Protein 2XF7 (pdb70)

Organism: Bacillus phage SPP1 (NCBI:txid10724)

Foldseek 3Di:
DAPCLVVQLVCQQQQNDDLVNLVVCCVVVRAPPVSSVVSVVDHGRVHD/DAQPCLVVVLVCQLQQNDDVVVVVVCCVVVSHPPVSSVVSVVDHGNNPD/DQPCLVVVLVCQLQQNDDLVNVVVCCVVVSAPPVSSVVSVVDDGNNVD/DAPCLVVVLVCQLQQNDDLVNVVVCCVVVRAPVVSSVVSVVDHGNNVD/DQPCLVVVLVCQLQQNDDLVNLVVCCVVVSDPPVSSVVSVVDDGNNVD/DFQPCLVVVLVCQQQQNDDLVNLVVCCVVVRHPPVSSVVSVVDDGNND

InterPro domains:
  IPR049471 SPP1 phage GP23.1-like [PF20787] (4-50)

Sequence (289 aa):
ESLLYGYFLDSSSWLDDGTASEELLRRVAVNAGDLTQEEADKIMSYPWGAWNSESLLYGYFLDSSSWLDGTASEELLLRVAVNAGDLTQEEADKIMSYPWGAWNESLLYGYFLDSSWLDGTASEELLLRVAVNAGDLTQEEADKIMSYPWGAWNESLLYGYFLDSWLDGTASEELLRRVAVNAGDLTQEEADKKIMSSYPWGAWNESLLYGYFLDSWLDGTASEELLRVAVNAGDLTQEEADKIMSYPWGAWNSESLLYGYFLDSWLDGTASEELLRVAVNAGDLTQEEADKIMSSYPWGAW

Secondary structure (DSSP, 8-state):
--TTHHHHHHHHHHT---HHHHHHHHHHTSS-HHHHHHHHTSPTT---/---TTHHHHHHHHHTTS--HHHHHHHHHHTSS-HHHHHHHHTSPTTTT-/--TTHHHHHHHHHTT---HHHHHHHHHHTSS-HHHHHHHHTSPTTTT-/--TTHHHHHHHHHTT---HHHHHHHHHHTSS-HHHHHHHTTSPTTTT-/--TTHHHHHHHHHTT---HHHHHHHHHHTSS-HHHHHHHHTSPTTTT-/---TTHHHHHHHHHTT---HHHHHHHHHHTSS-HHHHHHHTTSPTT--

CATH classification: 1.10.10.1530

Structure (mmCIF, N/CA/C/O backbone):
data_2XF7
#
_entry.id   2XF7
#
_cell.length_a   52.427
_cell.length_b   66.902
_cell.length_c   82.433
_cell.angle_alpha   90.00
_cell.angle_beta   90.00
_cell.angle_gamma   90.00
#
_symmetry.space_group_name_H-M   'P 21 21 21'
#
loop_
_entity.id
_entity.type
_entity.pdbx_description
1 polymer GP23.1
2 water water
#
loop_
_atom_site.group_PDB
_atom_site.id
_atom_site.type_symbol
_atom_site.label_atom_id
_atom_site.label_alt_id
_atom_site.label_comp_id
_atom_site.label_asym_id
_atom_site.label_entity_id
_atom_site.label_seq_id
_atom_site.pdbx_PDB_ins_code
_atom_site.Cartn_x
_atom_site.Cartn_y
_atom_site.Cartn_z
_atom_site.occupancy
_atom_site.B_iso_or_equiv
_atom_site.auth_seq_id
_atom_site.auth_comp_id
_atom_site.auth_asym_id
_atom_site.auth_atom_id
_atom_site.pdbx_PDB_model_num
ATOM 1 N N . GLU A 1 3 ? -17.842 23.862 -23.296 1.00 38.09 3 GLU A N 1
ATOM 2 C CA . GLU A 1 3 ? -17.795 22.418 -23.494 1.00 35.37 3 GLU A CA 1
ATOM 3 C C . GLU A 1 3 ? -18.011 21.646 -22.190 1.00 32.77 3 GLU A C 1
ATOM 4 O O . GLU A 1 3 ? -17.387 21.952 -21.153 1.00 32.31 3 GLU A O 1
ATOM 10 N N . SER A 1 4 ? -18.911 20.659 -22.232 1.00 25.32 4 SER A N 1
ATOM 11 C CA . SER A 1 4 ? -19.197 19.864 -21.028 1.00 21.86 4 SER A CA 1
ATOM 12 C C . SER A 1 4 ? -17.994 19.012 -20.646 1.00 20.48 4 SER A C 1
ATOM 13 O O . SER A 1 4 ? -17.331 18.436 -21.540 1.00 17.96 4 SER A O 1
ATOM 16 N N . LEU A 1 5 ? -17.716 18.909 -19.330 1.00 20.01 5 LEU A N 1
ATOM 17 C CA . LEU A 1 5 ? -16.563 18.074 -18.927 1.00 19.08 5 LEU A CA 1
ATOM 18 C C . LEU A 1 5 ? -16.580 16.641 -19.458 1.00 18.52 5 LEU A C 1
ATOM 19 O O . LEU A 1 5 ? -15.520 16.081 -19.754 1.00 18.42 5 LEU A O 1
ATOM 24 N N . LEU A 1 6 ? -17.776 16.020 -19.547 1.00 15.70 6 LEU A N 1
ATOM 25 C CA . LEU A 1 6 ? -17.904 14.634 -19.996 1.00 12.93 6 LEU A CA 1
ATOM 26 C C . LEU A 1 6 ? -18.093 14.504 -21.496 1.00 13.78 6 LEU A C 1
ATOM 27 O O . LEU A 1 6 ? -18.431 13.424 -21.986 1.00 13.60 6 LEU A O 1
ATOM 32 N N . TYR A 1 7 ? -17.931 15.589 -22.259 1.00 14.50 7 TYR A N 1
ATOM 33 C CA . TYR A 1 7 ? -18.107 15.455 -23.708 1.00 12.25 7 TYR A CA 1
ATOM 34 C C . TYR A 1 7 ? -17.225 14.297 -24.267 1.00 13.93 7 TYR A C 1
ATOM 35 O O . TYR A 1 7 ? -17.720 13.407 -24.987 1.00 13.09 7 TYR A O 1
ATOM 44 N N . GLY A 1 8 ? -15.913 14.321 -23.956 1.00 13.08 8 GLY A N 1
ATOM 45 C CA . GLY A 1 8 ? -15.036 13.298 -24.533 1.00 13.83 8 GLY A CA 1
ATOM 46 C C . GLY A 1 8 ? -15.400 11.908 -24.046 1.00 13.54 8 GLY A C 1
ATOM 47 O O . GLY A 1 8 ? -15.315 10.954 -24.806 1.00 11.74 8 GLY A O 1
ATOM 48 N N . TYR A 1 9 ? -15.759 11.793 -22.764 1.00 12.03 9 TYR A N 1
ATOM 49 C CA . TYR A 1 9 ? -16.183 10.514 -22.210 1.00 10.26 9 TYR A CA 1
ATOM 50 C C . TYR A 1 9 ? -17.365 9.958 -23.030 1.00 11.63 9 TYR A C 1
ATOM 51 O O . TYR A 1 9 ? -17.356 8.794 -23.394 1.00 13.08 9 TYR A O 1
ATOM 60 N N . PHE A 1 10 ? -18.393 10.768 -23.283 1.00 10.91 10 PHE A N 1
ATOM 61 C CA . PHE A 1 10 ? -19.575 10.274 -24.024 1.00 10.29 10 PHE A CA 1
ATOM 62 C C . PHE A 1 10 ? -19.227 10.020 -25.506 1.00 12.50 10 PHE A C 1
ATOM 63 O O . PHE A 1 10 ? -19.704 9.013 -26.082 1.00 13.96 10 PHE A O 1
ATOM 71 N N . LEU A 1 11 ? -18.389 10.863 -26.099 1.00 10.94 11 LEU A N 1
ATOM 72 C CA . LEU A 1 11 ? -18.030 10.649 -27.523 1.00 10.54 11 LEU A CA 1
ATOM 73 C C . LEU A 1 11 ? -17.274 9.304 -27.629 1.00 13.07 11 LEU A C 1
ATOM 74 O O . LEU A 1 11 ? -17.557 8.478 -28.524 1.00 12.59 11 LEU A O 1
ATOM 79 N N . ASP A 1 12 ? -16.341 9.057 -26.689 1.00 11.17 12 ASP A N 1
ATOM 80 C CA . ASP A 1 12 ? -15.573 7.827 -26.721 1.00 10.84 12 ASP A CA 1
ATOM 81 C C . ASP A 1 12 ? -16.535 6.604 -26.559 1.00 9.93 12 ASP A C 1
ATOM 82 O O . ASP A 1 12 ? -16.375 5.576 -27.224 1.00 12.64 12 ASP A O 1
ATOM 87 N N A SER A 1 13 ? -17.519 6.725 -25.655 0.37 6.88 13 SER A N 1
ATOM 88 N N B SER A 1 13 ? -17.553 6.727 -25.724 0.27 7.18 13 SER A N 1
ATOM 89 C CA A SER A 1 13 ? -18.445 5.640 -25.433 0.37 7.44 13 SER A CA 1
ATOM 90 C CA B SER A 1 13 ? -18.397 5.582 -25.515 0.27 7.80 13 SER A CA 1
ATOM 91 C CA C SER A 1 13 ? -18.678 4.946 -25.209 0.36 20.46 13 SER A CA 1
ATOM 92 C C A SER A 1 13 ? -19.286 5.380 -26.684 0.37 8.60 13 SER A C 1
ATOM 93 C C B SER A 1 13 ? -19.321 5.362 -26.717 0.27 9.67 13 SER A C 1
ATOM 94 O O A SER A 1 13 ? -19.540 4.238 -27.014 0.37 8.94 13 SER A O 1
ATOM 95 O O B SER A 1 13 ? -19.682 4.282 -26.955 0.27 10.56 13 SER A O 1
ATOM 102 N N . TRP A 1 14 ? -19.625 6.431 -27.416 1.00 10.12 14 TRP A N 1
ATOM 103 C CA . TRP A 1 14 ? -20.407 6.312 -28.681 1.00 10.86 14 TRP A CA 1
ATOM 104 C C . TRP A 1 14 ? -19.495 5.594 -29.724 1.00 15.32 14 TRP A C 1
ATOM 105 O O . TRP A 1 14 ? -19.920 4.623 -30.346 1.00 16.95 14 TRP A O 1
ATOM 116 N N . LEU A 1 15 ? -18.241 6.057 -29.888 1.00 11.26 15 LEU A N 1
ATOM 117 C CA . LEU A 1 15 ? -17.307 5.470 -30.850 1.00 13.26 15 LEU A CA 1
ATOM 118 C C . LEU A 1 15 ? -17.020 4.009 -30.507 1.00 15.78 15 LEU A C 1
ATOM 119 O O . LEU A 1 15 ? -16.822 3.223 -31.436 1.00 15.45 15 LEU A O 1
ATOM 124 N N A ASP A 1 16 ? -17.072 3.652 -29.209 0.54 12.80 16 ASP A N 1
ATOM 125 N N B ASP A 1 16 ? -16.988 3.632 -29.223 0.46 14.18 16 ASP A N 1
ATOM 126 C CA A ASP A 1 16 ? -16.825 2.297 -28.737 0.54 14.43 16 ASP A CA 1
ATOM 127 C CA B ASP A 1 16 ? -16.721 2.228 -28.945 0.46 16.25 16 ASP A CA 1
ATOM 128 C C A ASP A 1 16 ? -18.003 1.369 -29.021 0.54 19.67 16 ASP A C 1
ATOM 129 C C B ASP A 1 16 ? -17.989 1.327 -29.073 0.46 18.97 16 ASP A C 1
ATOM 130 O O A ASP A 1 16 ? -17.835 0.141 -29.066 0.54 20.76 16 ASP A O 1
ATOM 131 O O B ASP A 1 16 ? -17.868 0.099 -29.130 0.46 17.77 16 ASP A O 1
ATOM 140 N N . GLY A 1 17 ? -19.173 1.953 -29.103 1.00 15.99 17 GLY A N 1
ATOM 141 C CA . GLY A 1 17 ? -20.446 1.256 -29.364 1.00 17.84 17 GLY A CA 1
ATOM 142 C C . GLY A 1 17 ? -21.090 0.902 -28.032 1.00 20.41 17 GLY A C 1
ATOM 143 O O . GLY A 1 17 ? -22.047 0.129 -28.005 1.00 25.89 17 GLY A O 1
ATOM 144 N N . THR A 1 18 ? -20.606 1.438 -26.931 1.00 18.48 18 THR A N 1
ATOM 145 C CA . THR A 1 18 ? -21.222 1.139 -25.601 1.00 22.08 18 THR A CA 1
ATOM 146 C C . THR A 1 18 ? -22.400 2.064 -25.275 1.00 27.60 18 THR A C 1
ATOM 147 O O . THR A 1 18 ? -23.351 1.628 -24.616 1.00 27.98 18 THR A O 1
ATOM 151 N N . ALA A 1 19 ? -22.332 3.341 -25.692 1.00 20.12 19 ALA A N 1
ATOM 152 C CA . ALA A 1 19 ? -23.394 4.323 -25.441 1.00 21.10 19 ALA A CA 1
ATOM 153 C C . ALA A 1 19 ? -24.451 4.205 -26.521 1.00 26.44 19 ALA A C 1
ATOM 154 O O . ALA A 1 19 ? -24.136 4.059 -27.698 1.00 29.56 19 ALA A O 1
ATOM 156 N N . SER A 1 20 ? -25.679 4.415 -26.130 1.00 22.09 20 SER A N 1
ATOM 157 C CA . SER A 1 20 ? -26.803 4.381 -27.046 1.00 21.55 20 SER A CA 1
ATOM 158 C C . SER A 1 20 ? -27.353 5.800 -27.153 1.00 25.14 20 SER A C 1
ATOM 159 O O . SER A 1 20 ? -26.985 6.652 -26.323 1.00 23.83 20 SER A O 1
ATOM 162 N N . GLU A 1 21 ? -28.274 6.041 -28.115 1.00 24.37 21 GLU A N 1
ATOM 163 C CA . GLU A 1 21 ? -28.944 7.339 -28.196 1.00 23.81 21 GLU A CA 1
ATOM 164 C C . GLU A 1 21 ? -29.687 7.624 -26.878 1.00 25.49 21 GLU A C 1
ATOM 165 O O . GLU A 1 21 ? -29.666 8.754 -26.408 1.00 24.35 21 GLU A O 1
ATOM 171 N N . GLU A 1 22 ? -30.370 6.604 -26.285 1.00 24.73 22 GLU A N 1
ATOM 172 C CA . GLU A 1 22 ? -31.104 6.749 -25.038 1.00 25.43 22 GLU A CA 1
ATOM 173 C C . GLU A 1 22 ? -30.153 7.272 -23.978 1.00 25.82 22 GLU A C 1
ATOM 174 O O . GLU A 1 22 ? -30.493 8.232 -23.277 1.00 24.12 22 GLU A O 1
ATOM 180 N N . LEU A 1 23 ? -28.922 6.709 -23.899 1.00 22.30 23 LEU A N 1
ATOM 181 C CA . LEU A 1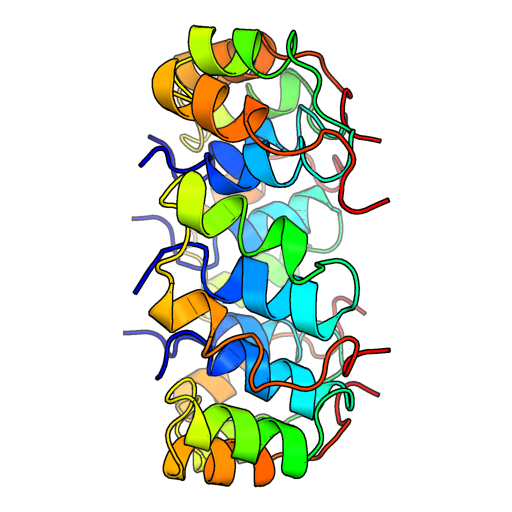 23 ? -27.948 7.156 -22.889 1.00 22.03 23 LEU A CA 1
ATOM 182 C C . LEU A 1 23 ? -27.597 8.612 -23.082 1.00 23.11 23 LEU A C 1
ATOM 183 O O . LEU A 1 23 ? -27.491 9.361 -22.100 1.00 19.26 23 LEU A O 1
ATOM 188 N N . LEU A 1 24 ? -27.355 9.023 -24.362 1.00 20.63 24 LEU A N 1
ATOM 189 C CA . LEU A 1 24 ? -27.016 10.422 -24.635 1.00 18.85 24 LEU A CA 1
ATOM 190 C C . LEU A 1 24 ? -28.163 11.328 -24.197 1.00 20.22 24 LEU A C 1
ATOM 191 O O . LEU A 1 24 ? -27.900 12.384 -23.616 1.00 19.38 24 LEU A O 1
ATOM 196 N N A ARG A 1 25 ? -29.418 10.924 -24.440 0.48 19.43 25 ARG A N 1
ATOM 197 N N B ARG A 1 25 ? -29.414 10.916 -24.432 0.52 19.20 25 ARG A N 1
ATOM 198 C CA A ARG A 1 25 ? -30.587 11.734 -24.055 0.48 21.13 25 ARG A CA 1
ATOM 199 C CA B ARG A 1 25 ? -30.597 11.706 -24.050 0.52 20.82 25 ARG A CA 1
ATOM 200 C C A ARG A 1 25 ? -30.752 11.832 -22.532 0.48 23.13 25 ARG A C 1
ATOM 201 C C B ARG A 1 25 ? -30.719 11.838 -22.531 0.52 22.73 25 ARG A C 1
ATOM 202 O O A ARG A 1 25 ? -31.104 12.899 -22.022 0.48 23.68 25 ARG A O 1
ATOM 203 O O B ARG A 1 25 ? -31.013 12.924 -22.025 0.52 22.93 25 ARG A O 1
ATOM 218 N N . VAL A 1 26 ? -30.369 10.765 -21.804 1.00 20.25 26 VAL A N 1
ATOM 219 C CA . VAL A 1 26 ? -30.342 10.754 -20.324 1.00 17.98 26 VAL A CA 1
ATOM 220 C C . VAL A 1 26 ? -29.269 11.781 -19.872 1.00 16.80 26 VAL A C 1
ATOM 221 O O . VAL A 1 26 ? -29.547 12.602 -18.967 1.00 21.25 26 VAL A O 1
ATOM 225 N N . ALA A 1 27 ? -28.109 11.781 -20.532 1.00 16.22 27 ALA A N 1
ATOM 226 C CA . ALA A 1 27 ? -27.032 12.706 -20.165 1.00 17.05 27 ALA A CA 1
ATOM 227 C C . ALA A 1 27 ? -27.455 14.165 -20.417 1.00 19.65 27 ALA A C 1
ATOM 228 O O . ALA A 1 27 ? -27.170 15.033 -19.590 1.00 19.97 27 ALA A O 1
ATOM 230 N N . VAL A 1 28 ? -28.185 14.424 -21.522 1.00 17.75 28 VAL A N 1
ATOM 231 C CA . VAL A 1 28 ? -28.695 15.757 -21.780 1.00 18.44 28 VAL A CA 1
ATOM 232 C C . VAL A 1 28 ? -29.653 16.182 -20.670 1.00 22.51 28 VAL A C 1
ATOM 233 O O . VAL A 1 28 ? -29.531 17.272 -20.131 1.00 23.48 28 VAL A O 1
ATOM 237 N N . ASN A 1 29 ? -30.610 15.310 -20.337 1.00 19.15 29 ASN A N 1
ATOM 238 C CA . ASN A 1 29 ? -31.594 15.621 -19.304 1.00 20.26 29 ASN A CA 1
ATOM 239 C C . ASN A 1 29 ? -30.909 15.901 -17.941 1.00 24.22 29 ASN A C 1
ATOM 240 O O . ASN A 1 29 ? -31.337 16.770 -17.186 1.00 24.70 29 ASN A O 1
ATOM 245 N N . ALA A 1 30 ? -29.805 15.183 -17.680 1.00 21.23 30 ALA A N 1
ATOM 246 C CA . ALA A 1 30 ? -29.051 15.318 -16.427 1.00 20.50 30 ALA A CA 1
ATOM 247 C C . ALA A 1 30 ? -28.200 16.580 -16.379 1.00 22.97 30 ALA A C 1
ATOM 248 O O . ALA A 1 30 ? -27.737 16.956 -15.284 1.00 25.56 30 ALA A O 1
ATOM 250 N N . GLY A 1 31 ? -27.983 17.209 -17.531 1.00 19.26 31 GLY A N 1
ATOM 251 C CA . GLY A 1 31 ? -27.107 18.377 -17.583 1.00 19.60 31 GLY A CA 1
ATOM 252 C C . GLY A 1 31 ? -25.662 17.973 -17.782 1.00 23.38 31 GLY A C 1
ATOM 253 O O . GLY A 1 31 ? -24.760 18.804 -17.637 1.00 25.94 31 GLY A O 1
ATOM 254 N N . ASP A 1 32 ? -25.408 16.688 -18.100 1.00 18.69 32 ASP A N 1
ATOM 255 C CA . ASP A 1 32 ? -24.032 16.222 -18.318 1.00 16.79 32 ASP A CA 1
ATOM 256 C C . ASP A 1 32 ? -23.526 16.442 -19.766 1.00 16.15 32 ASP A C 1
ATOM 257 O O . ASP A 1 32 ? -22.316 16.339 -20.051 1.00 14.94 32 ASP A O 1
ATOM 262 N N . LEU A 1 33 ? -24.472 16.705 -20.655 1.00 17.82 33 LEU A N 1
ATOM 263 C CA . LEU A 1 33 ? -24.199 17.066 -22.058 1.00 17.49 33 LEU A CA 1
ATOM 264 C C . LEU A 1 33 ? -25.262 18.101 -22.435 1.00 20.17 33 LEU A C 1
ATOM 265 O O . LEU A 1 33 ? -26.369 18.108 -21.864 1.00 22.09 33 LEU A O 1
ATOM 270 N N . THR A 1 34 ? -24.956 18.890 -23.463 1.00 19.77 34 THR A N 1
ATOM 271 C CA . THR A 1 34 ? -25.966 19.775 -24.035 1.00 22.09 34 THR A CA 1
ATOM 272 C C . THR A 1 34 ? -26.587 18.986 -25.184 1.00 25.34 34 THR A C 1
ATOM 273 O O . THR A 1 34 ? -25.987 18.010 -25.704 1.00 21.86 34 THR A O 1
ATOM 277 N N . GLN A 1 35 ? -27.789 19.395 -25.596 1.00 25.68 35 GLN A N 1
ATOM 278 C CA . GLN A 1 35 ? -28.418 18.742 -26.741 1.00 25.12 35 GLN A CA 1
ATOM 279 C C . GLN A 1 35 ? -27.514 18.836 -28.012 1.00 27.28 35 GLN A C 1
ATOM 280 O O . GLN A 1 35 ? -27.404 17.881 -28.795 1.00 25.60 35 GLN A O 1
ATOM 286 N N . GLU A 1 36 ? -26.868 19.986 -28.184 1.00 25.81 36 GLU A N 1
ATOM 287 C CA . GLU A 1 36 ? -26.000 20.232 -29.325 1.00 26.02 36 GLU A CA 1
ATOM 288 C C . GLU A 1 36 ? -24.828 19.223 -29.304 1.00 24.46 36 GLU A C 1
ATOM 289 O O . GLU A 1 36 ? -24.433 18.705 -30.349 1.00 25.27 36 GLU A O 1
ATOM 295 N N . GLU A 1 37 ? -24.287 18.955 -28.110 1.00 20.77 37 GLU A N 1
ATOM 296 C CA . GLU A 1 37 ? -23.198 18.009 -27.960 1.00 18.01 37 GLU A CA 1
ATOM 297 C C . GLU A 1 37 ? -23.689 16.614 -28.274 1.00 19.54 37 GLU A C 1
ATOM 298 O O . GLU A 1 37 ? -22.967 15.874 -28.920 1.00 18.62 37 GLU A O 1
ATOM 304 N N . ALA A 1 38 ? -24.915 16.225 -27.813 1.00 17.44 38 ALA A N 1
ATOM 305 C CA . ALA A 1 38 ? -25.427 14.872 -28.121 1.00 17.26 38 ALA A CA 1
ATOM 306 C C . ALA A 1 38 ? -25.589 14.739 -29.637 1.00 21.03 38 ALA A C 1
ATOM 307 O O . ALA A 1 38 ? -25.260 13.686 -30.187 1.00 20.66 38 ALA A O 1
ATOM 309 N N . ASP A 1 39 ? -26.077 15.807 -30.322 1.00 21.84 39 ASP A N 1
ATOM 310 C CA . ASP A 1 39 ? -26.228 15.815 -31.790 1.00 21.26 39 ASP A CA 1
ATOM 311 C C . ASP A 1 39 ? -24.842 15.681 -32.454 1.00 23.57 39 ASP A C 1
ATOM 312 O O . ASP A 1 39 ? -24.710 14.951 -33.445 1.00 26.07 39 ASP A O 1
ATOM 317 N N . LYS A 1 40 ? -23.810 16.374 -31.922 1.00 21.68 40 LYS A N 1
ATOM 318 C CA . LYS A 1 40 ? -22.455 16.245 -32.494 1.00 20.33 40 LYS A CA 1
ATOM 319 C C . LYS A 1 40 ? -21.986 14.809 -32.364 1.00 20.13 40 LYS A C 1
ATOM 320 O O . LYS A 1 40 ? -21.423 14.249 -33.318 1.00 19.06 40 LYS A O 1
ATOM 326 N N . ILE A 1 41 ? -22.160 14.221 -31.154 1.00 15.55 41 ILE A N 1
ATOM 327 C CA . ILE A 1 41 ? -21.699 12.863 -30.966 1.00 14.88 41 ILE A CA 1
ATOM 328 C C . ILE A 1 41 ? -22.391 11.894 -31.927 1.00 17.11 41 ILE A C 1
ATOM 329 O O . ILE A 1 41 ? -21.714 11.049 -32.515 1.00 14.97 41 ILE A O 1
ATOM 334 N N . MET A 1 42 ? -23.719 12.052 -32.132 1.00 18.71 42 MET A N 1
ATOM 335 C CA . MET A 1 42 ? -24.475 11.147 -32.977 1.00 19.53 42 MET A CA 1
ATOM 336 C C . MET A 1 42 ? -24.089 11.250 -34.447 1.00 21.73 42 MET A C 1
ATOM 337 O O . MET A 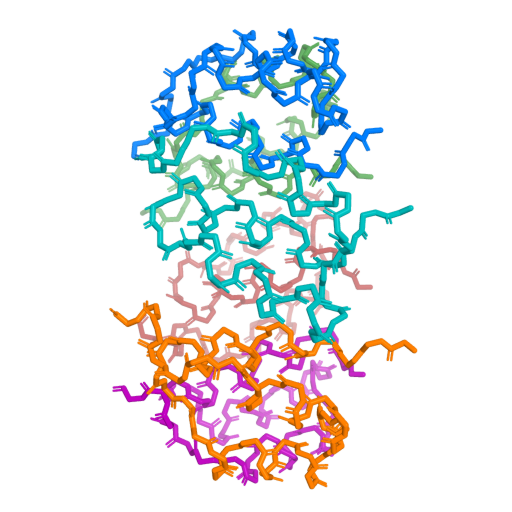1 42 ? -24.457 10.365 -35.255 1.00 24.45 42 MET A O 1
ATOM 342 N N . SER A 1 43 ? -23.390 12.336 -34.821 1.00 20.68 43 SER A N 1
ATOM 343 C CA . SER A 1 43 ? -22.937 12.551 -36.211 1.00 21.01 43 SER A CA 1
ATOM 344 C C . SER A 1 43 ? -21.732 11.596 -36.509 1.00 19.55 43 SER A C 1
ATOM 345 O O . SER A 1 43 ? -21.374 11.416 -37.675 1.00 19.66 43 SER A O 1
ATOM 348 N N . TYR A 1 44 ? -21.078 11.072 -35.437 1.00 15.45 44 TYR A N 1
ATOM 349 C CA . TYR A 1 44 ? -19.963 10.132 -35.636 1.00 13.12 44 TYR A CA 1
ATOM 350 C C . TYR A 1 44 ? -20.503 8.712 -35.864 1.00 16.66 44 TYR A C 1
ATOM 351 O O . TYR A 1 44 ? -21.585 8.408 -35.384 1.00 17.86 44 TYR A O 1
ATOM 360 N N . PRO A 1 45 ? -19.680 7.813 -36.468 1.00 16.06 45 PRO A N 1
ATOM 361 C CA . PRO A 1 45 ? -20.132 6.407 -36.685 1.00 16.59 45 PRO A CA 1
ATOM 362 C C . PRO A 1 45 ? -20.127 5.637 -35.378 1.00 19.49 45 PRO A C 1
ATOM 363 O O . PRO A 1 45 ? -19.061 5.473 -34.725 1.00 16.92 45 PRO A O 1
ATOM 367 N N . TRP A 1 46 ? -21.314 5.106 -35.030 1.00 17.43 46 TRP A N 1
ATOM 368 C CA . TRP A 1 46 ? -21.464 4.352 -33.774 1.00 18.34 46 TRP A CA 1
ATOM 369 C C . TRP A 1 46 ? -20.619 3.109 -33.866 1.00 20.88 46 TRP A C 1
ATOM 370 O O . TRP A 1 46 ? -20.653 2.388 -34.876 1.00 20.85 46 TRP A O 1
ATOM 381 N N . GLY A 1 47 ? -19.804 2.877 -32.866 1.00 16.04 47 GLY A N 1
ATOM 382 C CA . GLY A 1 47 ? -19.038 1.649 -32.868 1.00 19.64 47 GLY A CA 1
ATOM 383 C C . GLY A 1 47 ? -17.798 1.589 -33.757 1.00 22.16 47 GLY A C 1
ATOM 384 O O . GLY A 1 47 ? -17.224 0.512 -33.874 1.00 22.81 47 GLY A O 1
ATOM 385 N N . ALA A 1 48 ? -17.282 2.724 -34.299 1.00 17.85 48 ALA A N 1
ATOM 386 C CA . ALA A 1 48 ? -16.020 2.707 -35.077 1.00 19.23 48 ALA A CA 1
ATOM 387 C C . ALA A 1 48 ? -14.794 2.184 -34.291 1.00 25.48 48 ALA A C 1
ATOM 388 O O . ALA A 1 48 ? -13.895 1.631 -34.912 1.00 24.91 48 ALA A O 1
ATOM 390 N N . TRP A 1 49 ? -14.755 2.319 -32.946 1.00 22.96 49 TRP A N 1
ATOM 391 C CA . TRP A 1 49 ? -13.699 1.699 -32.153 1.00 26.56 49 TRP A CA 1
ATOM 392 C C . TRP A 1 49 ? -14.180 0.286 -31.730 1.00 32.68 49 TRP A C 1
ATOM 393 O O . TRP A 1 49 ? -15.353 0.116 -31.394 1.00 33.09 49 TRP A O 1
ATOM 404 N N . ASN A 1 50 ? -13.292 -0.744 -31.770 1.00 31.97 50 ASN A N 1
ATOM 405 C CA . ASN A 1 50 ? -13.657 -2.112 -31.389 1.00 38.01 50 ASN A CA 1
ATOM 406 C C . ASN A 1 50 ? -13.224 -2.473 -29.966 1.00 94.04 50 ASN A C 1
ATOM 407 O O . ASN A 1 50 ? -13.822 -2.000 -29.001 1.00 74.45 50 ASN A O 1
ATOM 412 N N . SER B 1 2 ? -7.712 22.100 -1.168 1.00 49.91 2 SER B N 1
ATOM 413 C CA . SER B 1 2 ? -7.566 21.425 -2.470 1.00 48.02 2 SER B CA 1
ATOM 414 C C . SER B 1 2 ? -7.101 19.963 -2.326 1.00 46.54 2 SER B C 1
ATOM 415 O O . SER B 1 2 ? -6.072 19.670 -1.691 1.00 45.14 2 SER B O 1
ATOM 417 N N . GLU B 1 3 ? -7.866 19.055 -2.960 1.00 40.91 3 GLU B N 1
ATOM 418 C CA . GLU B 1 3 ? -7.663 17.605 -2.976 1.00 37.21 3 GLU B CA 1
ATOM 419 C C . GLU B 1 3 ? -6.247 17.202 -3.375 1.00 35.63 3 GLU B C 1
ATOM 420 O O . GLU B 1 3 ? -5.693 17.777 -4.340 1.00 37.05 3 GLU B O 1
ATOM 426 N N . SER B 1 4 ? -5.675 16.156 -2.698 1.00 23.22 4 SER B N 1
ATOM 427 C CA . SER B 1 4 ? -4.387 15.664 -3.153 1.00 20.66 4 SER B CA 1
ATOM 428 C C . SER B 1 4 ? -4.645 15.111 -4.575 1.00 20.20 4 SER B C 1
ATOM 429 O O . SER B 1 4 ? -5.684 14.485 -4.832 1.00 18.71 4 SER B O 1
ATOM 432 N N . LEU B 1 5 ? -3.704 15.355 -5.487 1.00 23.31 5 LEU B N 1
ATOM 433 C CA . LEU B 1 5 ? -3.886 14.904 -6.880 1.00 21.93 5 LEU B CA 1
ATOM 434 C C . LEU B 1 5 ? -4.133 13.387 -7.005 1.00 24.69 5 LEU B C 1
ATOM 435 O O . LEU B 1 5 ? -4.898 12.962 -7.889 1.00 25.60 5 LEU B O 1
ATOM 440 N N . LEU B 1 6 ? -3.506 12.592 -6.113 1.00 17.49 6 LEU B N 1
ATOM 441 C CA . LEU B 1 6 ? -3.628 11.126 -6.114 1.00 13.01 6 LEU B CA 1
ATOM 442 C C . LEU B 1 6 ? -4.749 10.578 -5.283 1.00 12.86 6 LEU B C 1
ATOM 443 O O . LEU B 1 6 ? -4.822 9.357 -5.053 1.00 10.96 6 LEU B O 1
ATOM 448 N N . TYR B 1 7 ? -5.628 11.449 -4.779 1.00 11.87 7 TYR B N 1
ATOM 449 C CA . TYR B 1 7 ? -6.754 10.936 -3.997 1.00 11.08 7 TYR B CA 1
ATOM 450 C C . TYR B 1 7 ? -7.552 9.812 -4.777 1.00 12.70 7 TYR B C 1
ATOM 451 O O . TYR B 1 7 ? -7.751 8.692 -4.255 1.00 11.25 7 TYR B O 1
ATOM 460 N N . GLY B 1 8 ? -7.956 10.116 -5.998 1.00 11.67 8 GLY B N 1
ATOM 461 C CA . GLY B 1 8 ? -8.746 9.149 -6.765 1.00 12.13 8 GLY B CA 1
ATOM 462 C C . GLY B 1 8 ? -7.933 7.894 -7.029 1.00 10.95 8 GLY B C 1
ATOM 463 O O . GLY B 1 8 ? -8.490 6.770 -7.026 1.00 12.41 8 GLY B O 1
ATOM 464 N N . TYR B 1 9 ? -6.648 8.078 -7.341 1.00 9.85 9 TYR B N 1
ATOM 465 C CA . TYR B 1 9 ? -5.771 6.943 -7.615 1.00 12.64 9 TYR B CA 1
ATOM 466 C C . TYR B 1 9 ? -5.787 5.962 -6.404 1.00 13.18 9 TYR B C 1
ATOM 467 O O . TYR B 1 9 ? -5.936 4.750 -6.581 1.00 11.41 9 TYR B O 1
ATOM 476 N N . PHE B 1 10 ? -5.586 6.483 -5.174 1.00 10.90 10 PHE B N 1
ATOM 477 C CA . PHE B 1 10 ? -5.545 5.623 -3.984 1.00 10.11 10 PHE B CA 1
ATOM 478 C C . PHE B 1 10 ? -6.941 5.068 -3.637 1.00 11.70 10 PHE B C 1
ATOM 479 O O . PHE B 1 10 ? -7.062 3.894 -3.224 1.00 11.93 10 PHE B O 1
ATOM 487 N N . LEU B 1 11 ? -7.964 5.859 -3.835 1.00 9.59 11 LEU B N 1
ATOM 488 C CA . LEU B 1 11 ? -9.334 5.349 -3.586 1.00 8.47 11 LEU B CA 1
ATOM 489 C C . LEU B 1 11 ? -9.616 4.172 -4.523 1.00 11.87 11 LEU B C 1
ATOM 490 O O . LEU B 1 11 ? -10.145 3.132 -4.114 1.00 10.49 11 LEU B O 1
ATOM 495 N N . ASP B 1 12 ? -9.229 4.311 -5.812 1.00 9.46 12 ASP B N 1
ATOM 496 C CA . ASP B 1 12 ? -9.456 3.225 -6.774 1.00 11.31 12 ASP B CA 1
ATOM 497 C C . ASP B 1 12 ? -8.699 1.971 -6.327 1.00 13.17 12 ASP B C 1
ATOM 498 O O . ASP B 1 12 ? -9.245 0.848 -6.417 1.00 13.27 12 ASP B O 1
ATOM 503 N N . SER B 1 13 ? -7.473 2.150 -5.789 1.00 10.62 13 SER B N 1
ATOM 504 C CA A SER B 1 13 ? -6.700 1.002 -5.322 0.24 10.44 13 SER B CA 1
ATOM 505 C CA B SER B 1 13 ? -6.708 0.998 -5.316 0.45 10.75 13 SER B CA 1
ATOM 506 C CA C SER B 1 13 ? -6.704 1.004 -5.313 0.31 10.73 13 SER B CA 1
ATOM 507 C C . SER B 1 13 ? -7.357 0.333 -4.104 1.00 12.22 13 SER B C 1
ATOM 508 O O . SER B 1 13 ? -7.321 -0.908 -3.973 1.00 13.63 13 SER B O 1
ATOM 515 N N . TRP B 1 14 ? -7.977 1.117 -3.247 1.00 9.15 14 TRP B N 1
ATOM 516 C CA . TRP B 1 14 ? -8.673 0.587 -2.066 1.00 9.97 14 TRP B CA 1
ATOM 517 C C . TRP B 1 14 ? -9.923 -0.219 -2.575 1.00 10.80 14 TRP B C 1
ATOM 518 O O . TRP B 1 14 ? -10.098 -1.386 -2.182 1.00 11.23 14 TRP B O 1
ATOM 529 N N . LEU B 1 15 ? -10.731 0.393 -3.473 1.00 8.69 15 LEU B N 1
ATOM 530 C CA . LEU B 1 15 ? -11.938 -0.273 -4.028 1.00 10.00 15 LEU B CA 1
ATOM 531 C C . LEU B 1 15 ? -11.530 -1.547 -4.792 1.00 12.32 15 LEU B C 1
ATOM 532 O O . LEU B 1 15 ? -12.296 -2.484 -4.787 1.00 13.86 15 LEU B O 1
ATOM 537 N N . ASP B 1 16 ? -10.369 -1.566 -5.485 1.00 11.33 16 ASP B N 1
ATOM 538 C CA . ASP B 1 16 ? -9.993 -2.783 -6.198 1.00 11.87 16 ASP B CA 1
ATOM 539 C C . ASP B 1 16 ? -9.285 -3.838 -5.313 1.00 15.04 16 ASP B C 1
ATOM 540 O O . ASP B 1 16 ? -8.939 -4.924 -5.797 1.00 15.31 16 ASP B O 1
ATOM 545 N N . GLY B 1 17 ? -9.106 -3.533 -4.026 1.00 12.72 17 GLY B N 1
ATOM 546 C CA . GLY B 1 17 ? -8.483 -4.471 -3.086 1.00 12.78 17 GLY B CA 1
ATOM 547 C C . GLY B 1 17 ? -6.986 -4.615 -3.230 1.00 16.92 17 GLY B C 1
ATOM 548 O O . GLY B 1 17 ? -6.414 -5.575 -2.702 1.00 21.73 17 GLY B O 1
ATOM 549 N N . THR B 1 18 ? -6.327 -3.682 -3.960 1.00 13.28 18 THR B N 1
ATOM 550 C CA . THR B 1 18 ? -4.877 -3.803 -4.112 1.00 14.35 18 THR B CA 1
ATOM 551 C C . THR B 1 18 ? -4.154 -2.985 -3.071 1.00 21.49 18 THR B C 1
ATOM 552 O O . THR B 1 18 ? -2.927 -3.160 -2.883 1.00 23.37 18 THR B O 1
ATOM 556 N N . ALA B 1 19 ? -4.855 -2.084 -2.404 1.00 17.43 19 ALA B N 1
ATOM 557 C CA . ALA B 1 19 ? -4.251 -1.298 -1.294 1.00 17.70 19 ALA B CA 1
ATOM 558 C C . ALA B 1 19 ? -4.969 -1.589 0.009 1.00 15.91 19 ALA B C 1
ATOM 559 O O . ALA B 1 19 ? -6.214 -1.699 0.005 1.00 15.37 19 ALA B O 1
ATOM 561 N N . SER B 1 20 ? -4.222 -1.616 1.136 1.00 13.42 20 SER B N 1
ATOM 562 C CA . SER B 1 20 ? -4.820 -1.708 2.453 1.00 13.64 20 SER B CA 1
ATOM 563 C C . SER B 1 20 ? -4.340 -0.453 3.173 1.00 13.60 20 SER B C 1
ATOM 564 O O . SER B 1 20 ? -3.764 0.426 2.556 1.00 13.33 20 SER B O 1
ATOM 567 N N . GLU B 1 21 ? -4.552 -0.388 4.478 1.00 13.14 21 GLU B N 1
ATOM 568 C CA . GLU B 1 21 ? -4.098 0.741 5.274 1.00 11.53 21 GLU B CA 1
ATOM 569 C C . GLU B 1 21 ? -2.559 0.858 5.202 1.00 18.01 21 GLU B C 1
ATOM 570 O O . GLU B 1 21 ? -2.036 1.954 5.337 1.00 15.31 21 GLU B O 1
ATOM 576 N N . GLU B 1 22 ? -1.865 -0.249 4.979 1.00 16.52 22 GLU B N 1
ATOM 577 C CA . GLU B 1 22 ? -0.367 -0.228 4.903 1.00 16.59 22 GLU B CA 1
ATOM 578 C C . GLU B 1 22 ? 0.110 0.782 3.819 1.00 17.51 22 GLU B C 1
ATOM 579 O O . GLU B 1 22 ? 0.954 1.639 4.059 1.00 18.80 22 GLU B O 1
ATOM 585 N N . LEU B 1 23 ? -0.497 0.715 2.652 1.00 14.40 23 LEU B N 1
ATOM 586 C CA A LEU B 1 23 ? -0.141 1.603 1.585 0.58 13.47 23 LEU B CA 1
ATOM 587 C CA B LEU B 1 23 ? -0.139 1.607 1.591 0.42 14.82 23 LEU B CA 1
ATOM 588 C C . LEU B 1 23 ? -0.625 3.042 1.833 1.00 13.69 23 LEU B C 1
ATOM 589 O O . LEU B 1 23 ? 0.027 3.981 1.560 1.00 12.35 23 LEU B O 1
ATOM 598 N N . LEU B 1 24 ? -1.842 3.175 2.376 1.00 11.74 24 LEU B N 1
ATOM 599 C CA . LEU B 1 24 ? -2.344 4.519 2.688 1.00 10.49 24 LEU B CA 1
ATOM 600 C C . LEU B 1 24 ? -1.403 5.194 3.719 1.00 14.81 24 LEU B C 1
ATOM 601 O O . LEU B 1 24 ? -1.111 6.383 3.583 1.00 11.30 24 LEU B O 1
ATOM 606 N N . ARG B 1 25 ? -0.895 4.418 4.705 1.00 13.19 25 ARG B N 1
ATOM 607 C CA . ARG B 1 25 ? 0.015 4.925 5.742 1.00 12.88 25 ARG B CA 1
ATOM 608 C C . ARG B 1 25 ? 1.296 5.501 5.052 1.00 14.90 25 ARG B C 1
ATOM 609 O O . ARG B 1 25 ? 1.752 6.591 5.375 1.00 14.48 25 ARG B O 1
ATOM 617 N N . VAL B 1 26 ? 1.829 4.754 4.059 1.00 13.01 26 VAL B N 1
ATOM 618 C CA . VAL B 1 26 ? 3.042 5.180 3.363 1.00 13.07 26 VAL B CA 1
ATOM 619 C C . VAL B 1 26 ? 2.712 6.503 2.601 1.00 12.15 26 VAL B C 1
ATOM 620 O O . VAL B 1 26 ? 3.499 7.445 2.639 1.00 15.47 26 VAL B O 1
ATOM 624 N N . ALA B 1 27 ? 1.564 6.558 1.933 1.00 12.76 27 ALA B N 1
ATOM 625 C CA . ALA B 1 27 ? 1.164 7.736 1.146 1.00 11.89 27 ALA B CA 1
ATOM 626 C C . ALA B 1 27 ? 0.993 8.970 2.060 1.00 13.88 27 ALA B C 1
ATOM 627 O O . ALA B 1 27 ? 1.450 10.064 1.719 1.00 13.42 27 ALA B O 1
ATOM 629 N N . VAL B 1 28 ? 0.382 8.790 3.247 1.00 11.22 28 VAL B N 1
ATOM 630 C CA . VAL B 1 28 ? 0.229 9.923 4.179 1.00 12.01 28 VAL B CA 1
ATOM 631 C C . VAL B 1 28 ? 1.608 10.383 4.644 1.00 16.84 28 VAL B C 1
ATOM 632 O O . VAL B 1 28 ? 1.879 11.586 4.675 1.00 16.32 28 VAL B O 1
ATOM 636 N N . ASN B 1 29 ? 2.484 9.417 5.024 1.00 15.96 29 ASN B N 1
ATOM 637 C CA . ASN B 1 29 ? 3.833 9.762 5.513 1.00 17.76 29 ASN B CA 1
ATOM 638 C C . ASN B 1 29 ? 4.617 10.511 4.454 1.00 18.92 29 ASN B C 1
ATOM 639 O O . ASN B 1 29 ? 5.311 11.479 4.778 1.00 20.90 29 ASN B O 1
ATOM 644 N N . ALA B 1 30 ? 4.459 10.119 3.173 1.00 14.87 30 ALA B N 1
ATOM 645 C CA . ALA B 1 30 ? 5.109 10.746 2.003 1.00 16.38 30 ALA B CA 1
ATOM 646 C C . ALA B 1 30 ? 4.532 12.106 1.614 1.00 18.58 30 ALA B C 1
ATOM 647 O O . ALA B 1 30 ? 5.204 12.866 0.944 1.00 20.85 30 ALA B O 1
ATOM 649 N N . GLY B 1 31 ? 3.376 12.441 2.139 1.00 14.24 31 GLY B N 1
ATOM 650 C CA . GLY B 1 31 ? 2.692 13.687 1.780 1.00 15.20 31 GLY B CA 1
ATOM 651 C C . GLY B 1 31 ? 1.902 13.543 0.485 1.00 16.62 31 GLY B C 1
ATOM 652 O O . GLY B 1 31 ? 1.474 14.541 -0.102 1.00 18.95 31 GLY B O 1
ATOM 653 N N . ASP B 1 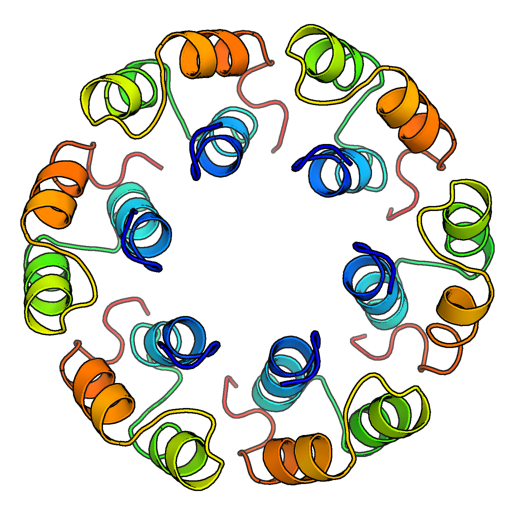32 ? 1.641 12.296 0.043 1.00 11.31 32 ASP B N 1
ATOM 654 C CA . ASP B 1 32 ? 0.818 12.123 -1.169 1.00 9.56 32 ASP B CA 1
ATOM 655 C C . ASP B 1 32 ? -0.718 12.091 -0.896 1.00 14.51 32 ASP B C 1
ATOM 656 O O . ASP B 1 32 ? -1.556 12.153 -1.837 1.00 12.50 32 ASP B O 1
ATOM 661 N N . LEU B 1 33 ? -1.062 11.916 0.401 1.00 10.29 33 LEU B N 1
ATOM 662 C CA . LEU B 1 33 ? -2.450 11.960 0.885 1.00 9.50 33 LEU B CA 1
ATOM 663 C C . LEU B 1 33 ? -2.371 12.625 2.238 1.00 12.01 33 LEU B C 1
ATOM 664 O O . LEU B 1 33 ? -1.338 12.531 2.937 1.00 11.19 33 LEU B O 1
ATOM 669 N N . THR B 1 34 ? -3.477 13.285 2.607 1.00 10.97 34 THR B N 1
ATOM 670 C CA . THR B 1 34 ? -3.520 13.752 4.022 1.00 10.29 34 THR B CA 1
ATOM 671 C C . THR B 1 34 ? -4.118 12.592 4.853 1.00 12.74 34 THR B C 1
ATOM 672 O O . THR B 1 34 ? -4.790 11.668 4.322 1.00 12.32 34 THR B O 1
ATOM 676 N N . GLN B 1 35 ? -3.957 12.691 6.192 1.00 12.18 35 GLN B N 1
ATOM 677 C CA . GLN B 1 35 ? -4.564 11.665 7.040 1.00 11.51 35 GLN B CA 1
ATOM 678 C C . GLN B 1 35 ? -6.104 11.650 6.846 1.00 12.51 35 GLN B C 1
ATOM 679 O O . GLN B 1 35 ? -6.719 10.573 6.812 1.00 11.57 35 GLN B O 1
ATOM 685 N N . GLU B 1 36 ? -6.726 12.835 6.751 1.00 9.95 36 GLU B N 1
ATOM 686 C CA . GLU B 1 36 ? -8.181 12.948 6.559 1.00 12.24 36 GLU B CA 1
ATOM 687 C C . GLU B 1 36 ? -8.590 12.229 5.253 1.00 13.47 36 GLU B C 1
ATOM 688 O O . GLU B 1 36 ? -9.600 11.496 5.240 1.00 13.04 36 GLU B O 1
ATOM 694 N N . GLU B 1 37 ? -7.793 12.413 4.186 1.00 10.19 37 GLU B N 1
ATOM 695 C CA . GLU B 1 37 ? -8.103 11.719 2.929 1.00 10.83 37 GLU B CA 1
ATOM 696 C C . GLU B 1 37 ? -7.992 10.186 3.114 1.00 11.71 37 GLU B C 1
ATOM 697 O O . GLU B 1 37 ? -8.849 9.446 2.606 1.00 11.18 37 GLU B O 1
ATOM 703 N N . ALA B 1 38 ? -6.937 9.711 3.800 1.00 10.92 38 ALA B N 1
ATOM 704 C CA . ALA B 1 38 ? -6.826 8.267 4.005 1.00 10.80 38 ALA B CA 1
ATOM 705 C C . ALA B 1 38 ? -8.050 7.764 4.829 1.00 11.89 38 ALA B C 1
ATOM 706 O O . ALA B 1 38 ? -8.610 6.712 4.506 1.00 12.29 38 ALA B O 1
ATOM 708 N N . ASP B 1 39 ? -8.473 8.509 5.849 1.00 10.19 39 ASP B N 1
ATOM 709 C CA . ASP B 1 39 ? -9.646 8.120 6.661 1.00 10.53 39 ASP B CA 1
ATOM 710 C C . ASP B 1 39 ? -10.925 8.092 5.770 1.00 13.62 39 ASP B C 1
ATOM 711 O O . ASP B 1 39 ? -11.754 7.152 5.908 1.00 13.25 39 ASP B O 1
ATOM 716 N N . LYS B 1 40 ? -11.035 9.047 4.794 1.00 10.51 40 LYS B N 1
ATOM 717 C CA . LYS B 1 40 ? -12.193 9.028 3.857 1.00 11.02 40 LYS B CA 1
ATOM 718 C C . LYS B 1 40 ? -12.140 7.788 3.007 1.00 13.27 40 LYS B C 1
ATOM 719 O O . LYS B 1 40 ? -13.159 7.111 2.783 1.00 12.22 40 LYS B O 1
ATOM 725 N N . ILE B 1 41 ? -10.959 7.494 2.453 1.00 9.77 41 ILE B N 1
ATOM 726 C CA . ILE B 1 41 ? -10.851 6.290 1.625 1.00 10.19 41 ILE B CA 1
ATOM 727 C C . ILE B 1 41 ? -11.215 5.023 2.426 1.00 11.79 41 ILE B C 1
ATOM 728 O O . ILE B 1 41 ? -11.955 4.192 1.901 1.00 12.24 41 ILE B O 1
ATOM 733 N N . MET B 1 42 ? -10.743 4.915 3.684 1.00 10.15 42 MET B N 1
ATOM 734 C CA . MET B 1 42 ? -11.025 3.726 4.505 1.00 10.51 42 MET B CA 1
ATOM 735 C C . MET B 1 42 ? -12.509 3.592 4.880 1.00 11.93 42 MET B C 1
ATOM 736 O O . MET B 1 42 ? -12.953 2.504 5.333 1.00 14.55 42 MET B O 1
ATOM 741 N N . SER B 1 43 ? -13.287 4.657 4.657 1.00 11.69 43 SER B N 1
ATOM 742 C CA . SER B 1 43 ? -14.715 4.591 4.913 1.00 12.76 43 SER B CA 1
ATOM 743 C C . SER B 1 43 ? -15.428 3.762 3.832 1.00 10.26 43 SER B C 1
ATOM 744 O O . SER B 1 43 ? -16.589 3.365 4.029 1.00 11.64 43 SER B O 1
ATOM 747 N N . TYR B 1 44 ? -14.765 3.610 2.646 1.00 9.31 44 TYR B N 1
ATOM 748 C CA . TYR B 1 44 ? -15.347 2.815 1.534 1.00 9.31 44 TYR B CA 1
ATOM 749 C C . TYR B 1 44 ? -15.088 1.300 1.807 1.00 12.44 44 TYR B C 1
ATOM 750 O O . TYR B 1 44 ? -14.115 0.918 2.521 1.00 11.31 44 TYR B O 1
ATOM 759 N N . PRO B 1 45 ? -15.874 0.430 1.142 1.00 12.74 45 PRO B N 1
ATOM 760 C CA . PRO B 1 45 ? -15.688 -1.013 1.312 1.00 10.58 45 PRO B CA 1
ATOM 761 C C . PRO B 1 45 ? -14.445 -1.451 0.511 1.00 10.87 45 PRO B C 1
ATOM 762 O O . PRO B 1 45 ? -14.418 -1.423 -0.725 1.00 13.02 45 PRO B O 1
ATOM 766 N N . TRP B 1 46 ? -13.464 -1.947 1.247 1.00 10.58 46 TRP B N 1
ATOM 767 C CA . TRP B 1 46 ? -12.257 -2.453 0.710 1.00 9.56 46 TRP B CA 1
ATOM 768 C C . TRP B 1 46 ? -12.586 -3.602 -0.294 1.00 12.46 46 TRP B C 1
ATOM 769 O O . TRP B 1 46 ? -13.318 -4.535 0.054 1.00 11.96 46 TRP B O 1
ATOM 780 N N . GLY B 1 47 ? -12.027 -3.533 -1.480 1.00 11.70 47 GLY B N 1
ATOM 781 C CA . GLY B 1 47 ? -12.178 -4.595 -2.456 1.00 11.29 47 GLY B CA 1
ATOM 782 C C . GLY B 1 47 ? -13.525 -4.686 -3.136 1.00 15.68 47 GLY B C 1
ATOM 783 O O . GLY B 1 47 ? -13.761 -5.667 -3.863 1.00 13.94 47 GLY B O 1
ATOM 784 N N . ALA B 1 48 ? -14.415 -3.649 -2.933 1.00 11.91 48 ALA B N 1
ATOM 785 C CA . ALA B 1 48 ? -15.785 -3.711 -3.482 1.00 14.53 48 ALA B CA 1
ATOM 786 C C . ALA B 1 48 ? -15.821 -3.933 -5.007 1.00 19.56 48 ALA B C 1
ATOM 787 O O . ALA B 1 48 ? -16.735 -4.618 -5.524 1.00 18.81 48 ALA B O 1
ATOM 789 N N . TRP B 1 49 ? -14.791 -3.406 -5.689 1.00 15.89 49 TRP B N 1
ATOM 790 C CA . TRP B 1 49 ? -14.684 -3.392 -7.185 1.00 19.72 49 TRP B CA 1
ATOM 791 C C . TRP B 1 49 ? -13.706 -4.389 -7.749 1.00 28.13 49 TRP B C 1
ATOM 792 O O . TRP B 1 49 ? -13.338 -4.286 -8.946 1.00 30.61 49 TRP B O 1
ATOM 803 N N . ASN B 1 50 ? -13.310 -5.392 -6.921 1.00 22.50 50 ASN B N 1
ATOM 804 C CA . ASN B 1 50 ? -12.377 -6.424 -7.372 1.00 29.06 50 ASN B CA 1
ATOM 805 C C . ASN B 1 50 ? -13.114 -7.410 -8.292 1.00 60.51 50 ASN B C 1
ATOM 806 O O . ASN B 1 50 ? -14.249 -7.793 -7.985 1.00 37.61 50 ASN B O 1
ATOM 811 N N . GLU C 1 3 ? -5.091 24.522 -28.485 1.00 32.26 3 GLU C N 1
ATOM 812 C CA . GLU C 1 3 ? -5.126 23.120 -28.934 1.00 29.63 3 GLU C CA 1
ATOM 813 C C . GLU C 1 3 ? -6.449 22.459 -28.523 1.00 27.95 3 GLU C C 1
ATOM 814 O O . GLU C 1 3 ? -6.854 22.564 -27.358 1.00 25.90 3 GLU C O 1
ATOM 820 N N . SER C 1 4 ? -7.105 21.743 -29.464 1.00 21.40 4 SER C N 1
ATOM 821 C CA . SER C 1 4 ? -8.397 21.119 -29.176 1.00 18.44 4 SER C CA 1
ATOM 822 C C . SER C 1 4 ? -8.219 20.090 -28.063 1.00 16.36 4 SER C C 1
ATOM 823 O O . SER C 1 4 ? -7.232 19.364 -28.059 1.00 18.07 4 SER C O 1
ATOM 826 N N . LEU C 1 5 ? -9.212 19.980 -27.174 1.00 17.68 5 LEU C N 1
ATOM 827 C CA . LEU C 1 5 ? -9.103 19.022 -26.060 1.00 16.88 5 LEU C CA 1
ATOM 828 C C . LEU C 1 5 ? -8.848 17.582 -26.548 1.00 19.26 5 LEU C C 1
ATOM 829 O O . LEU C 1 5 ? -8.205 16.815 -25.860 1.00 20.81 5 LEU C O 1
ATOM 834 N N . LEU C 1 6 ? -9.460 17.207 -27.682 1.00 14.26 6 LEU C N 1
ATOM 835 C CA . LEU C 1 6 ? -9.375 15.854 -28.234 1.00 11.96 6 LEU C CA 1
ATOM 836 C C . LEU C 1 6 ? -8.268 15.671 -29.227 1.00 12.07 6 LEU C C 1
ATOM 837 O O . LEU C 1 6 ? -8.236 14.664 -29.913 1.00 12.63 6 LEU C O 1
ATOM 842 N N . TYR C 1 7 ? -7.365 16.651 -29.337 1.00 10.47 7 TYR C N 1
ATOM 843 C CA . TYR C 1 7 ? -6.275 16.455 -30.306 1.00 11.27 7 TYR C CA 1
ATOM 844 C C . TYR C 1 7 ? -5.521 15.132 -30.038 1.00 12.08 7 TYR C C 1
ATOM 845 O O . TYR C 1 7 ? -5.332 14.322 -30.948 1.00 11.54 7 TYR C O 1
ATOM 854 N N . GLY C 1 8 ? -5.082 14.932 -28.793 1.00 12.65 8 GLY C N 1
ATOM 855 C CA . GLY C 1 8 ? -4.274 13.730 -28.517 1.00 10.99 8 GLY C CA 1
ATOM 856 C C . GLY C 1 8 ? -5.077 12.458 -28.724 1.00 13.22 8 GLY C C 1
ATOM 857 O O . GLY C 1 8 ? -4.538 11.437 -29.154 1.00 12.59 8 GLY C O 1
ATOM 858 N N . TYR C 1 9 ? -6.345 12.511 -28.351 1.00 12.29 9 TYR C N 1
ATOM 859 C CA . TYR C 1 9 ? -7.240 11.368 -28.516 1.00 10.83 9 TYR C CA 1
ATOM 860 C C . TYR C 1 9 ? -7.292 10.954 -29.988 1.00 12.07 9 TYR C C 1
ATOM 861 O O . TYR C 1 9 ? -7.153 9.771 -30.289 1.00 12.49 9 TYR C O 1
ATOM 870 N N . PHE C 1 10 ? -7.499 11.906 -30.893 1.00 10.19 10 PHE C N 1
ATOM 871 C CA . PHE C 1 10 ? -7.558 11.569 -32.329 1.00 9.60 10 PHE C CA 1
ATOM 872 C C . PHE C 1 10 ? -6.187 11.191 -32.892 1.00 12.88 10 PHE C C 1
ATOM 873 O O . PHE C 1 10 ? -6.090 10.284 -33.740 1.00 10.84 10 PHE C O 1
ATOM 881 N N . LEU C 1 11 ? -5.108 11.869 -32.416 1.00 10.79 11 LEU C N 1
ATOM 882 C CA . LEU C 1 11 ? -3.771 11.502 -32.902 1.00 9.18 11 LEU C CA 1
ATOM 883 C C . LEU C 1 11 ? -3.497 10.051 -32.520 1.00 10.83 11 LEU C C 1
ATOM 884 O O . LEU C 1 11 ? -3.004 9.265 -33.319 1.00 11.82 11 LEU C O 1
ATOM 889 N N . ASP C 1 12 ? -3.834 9.678 -31.268 1.00 10.19 12 ASP C N 1
ATOM 890 C CA . ASP C 1 12 ? -3.570 8.290 -30.838 1.00 11.30 12 ASP C CA 1
ATOM 891 C C . ASP C 1 12 ? -4.335 7.311 -31.725 1.00 14.08 12 ASP C C 1
ATOM 892 O O . ASP C 1 12 ? -3.786 6.261 -32.110 1.00 14.54 12 ASP C O 1
ATOM 897 N N . SER C 1 13 ? -5.596 7.662 -32.114 1.00 10.85 13 SER C N 1
ATOM 898 C CA A SER C 1 13 ? -6.399 6.765 -32.956 0.57 10.34 13 SER C CA 1
ATOM 899 C CA B SER C 1 13 ? -6.397 6.767 -32.953 0.43 10.57 13 SER C CA 1
ATOM 900 C C . SER C 1 13 ? -5.803 6.663 -34.370 1.00 16.27 13 SER C C 1
ATOM 901 O O . SER C 1 13 ? -5.922 5.623 -35.032 1.00 16.12 13 SER C O 1
ATOM 906 N N . TRP C 1 14 ? -5.173 7.744 -34.841 1.00 12.36 14 TRP C N 1
ATOM 907 C CA . TRP C 1 14 ? -4.529 7.699 -36.156 1.00 13.07 14 TRP C CA 1
ATOM 908 C C . TRP C 1 14 ? -3.256 6.791 -36.038 1.00 13.22 14 TRP C C 1
ATOM 909 O O . TRP C 1 14 ? -3.027 5.938 -36.871 1.00 14.13 14 TRP C O 1
ATOM 920 N N . LEU C 1 15 ? -2.409 7.019 -34.996 1.00 12.73 15 LEU C N 1
ATOM 921 C CA . LEU C 1 15 ? -1.179 6.210 -34.841 1.00 11.84 15 LEU C CA 1
ATOM 922 C C . LEU C 1 15 ? -1.521 4.714 -34.624 1.00 18.24 15 LEU C C 1
ATOM 923 O O . LEU C 1 15 ? -0.739 3.856 -35.000 1.00 19.80 15 LEU C O 1
ATOM 928 N N . ASP C 1 16 ? -2.693 4.403 -34.032 1.00 16.62 16 ASP C N 1
ATOM 929 C CA . ASP C 1 16 ? -3.009 2.985 -33.901 1.00 20.14 16 ASP C CA 1
ATOM 930 C C . ASP C 1 16 ? -3.806 2.415 -35.111 1.00 20.18 16 ASP C C 1
ATOM 931 O O . ASP C 1 16 ? -4.171 1.243 -35.116 1.00 20.59 16 ASP C O 1
ATOM 936 N N . GLY C 1 17 ? -4.022 3.244 -36.132 1.00 15.95 17 GLY C N 1
ATOM 937 C CA . GLY C 1 17 ? -4.698 2.808 -37.350 1.00 16.42 17 GLY C CA 1
ATOM 938 C C . GLY C 1 17 ? -6.196 2.636 -37.258 1.00 20.42 17 GLY C C 1
ATOM 939 O O . GLY C 1 17 ? -6.818 2.130 -38.206 1.00 21.71 17 GLY C O 1
ATOM 940 N N . THR C 1 18 ? -6.816 3.090 -36.154 1.00 13.97 18 THR C N 1
ATOM 941 C CA . THR C 1 18 ? -8.267 2.936 -35.986 1.00 16.03 18 THR C CA 1
ATOM 942 C C . THR C 1 18 ? -9.046 4.075 -36.548 1.00 15.05 18 THR C C 1
ATOM 943 O O . THR C 1 18 ? -10.210 3.898 -36.932 1.00 17.12 18 THR C O 1
ATOM 947 N N . ALA C 1 19 ? -8.424 5.267 -36.629 1.00 14.75 19 ALA C N 1
ATOM 948 C CA . ALA C 1 19 ? -9.087 6.413 -37.263 1.00 12.65 19 ALA C CA 1
ATOM 949 C C . ALA C 1 19 ? -8.667 6.470 -38.748 1.00 18.15 19 ALA C C 1
ATOM 950 O O . ALA C 1 19 ? -7.466 6.367 -39.058 1.00 19.54 19 ALA C O 1
ATOM 952 N N . SER C 1 20 ? -9.588 6.720 -39.617 1.00 13.21 20 SER C N 1
ATOM 953 C CA . SER C 1 20 ? -9.302 6.993 -41.002 1.00 11.76 20 SER C CA 1
ATOM 954 C C . SER C 1 20 ? -9.374 8.516 -41.256 1.00 12.90 20 SER C C 1
ATOM 955 O O . SER C 1 20 ? -9.879 9.279 -40.407 1.00 14.08 20 SER C O 1
ATOM 958 N N . GLU C 1 21 ? -8.965 8.947 -42.468 1.00 13.89 21 GLU C N 1
ATOM 959 C CA . GLU C 1 21 ? -9.156 10.342 -42.828 1.00 13.51 21 GLU C CA 1
ATOM 960 C C . GLU C 1 21 ? -10.650 10.708 -42.756 1.00 16.62 21 GLU C C 1
ATOM 961 O O . GLU C 1 21 ? -10.995 11.813 -42.347 1.00 14.92 21 GLU C O 1
ATOM 967 N N . GLU C 1 22 ? -11.569 9.770 -43.203 1.00 13.62 22 GLU C N 1
ATOM 968 C CA . GLU C 1 22 ? -12.997 10.081 -43.132 1.00 12.29 22 GLU C CA 1
ATOM 969 C C . GLU C 1 22 ? -13.402 10.427 -41.713 1.00 13.39 22 GLU C C 1
ATOM 970 O O . GLU C 1 22 ? -14.199 11.339 -41.490 1.00 13.25 22 GLU C O 1
ATOM 976 N N . LEU C 1 23 ? -12.869 9.704 -40.733 1.00 11.82 23 LEU C N 1
ATOM 977 C CA A LEU C 1 23 ? -13.250 9.933 -39.343 0.63 11.21 23 LEU C CA 1
ATOM 978 C CA B LEU C 1 23 ? -13.213 9.963 -39.333 0.37 12.09 23 LEU C CA 1
ATOM 979 C C . LEU C 1 23 ? -12.694 11.334 -38.905 1.00 14.73 23 LEU C C 1
ATOM 980 O O . LEU C 1 23 ? -13.368 12.051 -38.246 1.00 14.66 23 LEU C O 1
ATOM 989 N N . LEU C 1 24 ? -11.458 11.635 -39.273 1.00 13.35 24 LEU C N 1
ATOM 990 C CA . LEU C 1 24 ? -10.914 12.971 -38.915 1.00 12.59 24 LEU C CA 1
ATOM 991 C C . LEU C 1 24 ? -11.846 14.067 -39.536 1.00 13.70 24 LEU C C 1
ATOM 992 O O . LEU C 1 24 ? -12.111 15.073 -38.890 1.00 13.98 24 LEU C O 1
ATOM 997 N N . ARG C 1 25 ? -12.359 13.872 -40.787 1.00 12.70 25 ARG C N 1
ATOM 998 C CA . ARG C 1 25 ? -13.289 14.861 -41.415 1.00 13.31 25 ARG C CA 1
ATOM 999 C C . ARG C 1 25 ? -14.536 15.030 -40.607 1.00 14.61 25 ARG C C 1
ATOM 1000 O O . ARG C 1 25 ? -15.080 16.156 -40.498 1.00 14.60 25 ARG C O 1
ATOM 1008 N N . VAL C 1 26 ? -15.043 13.912 -40.046 1.00 11.67 26 VAL C N 1
ATOM 1009 C CA . VAL C 1 26 ? -16.242 13.998 -39.184 1.00 12.45 26 VAL C CA 1
ATOM 1010 C C . VAL C 1 26 ? -15.912 14.885 -37.966 1.00 13.65 26 VAL C C 1
ATOM 1011 O O . VAL C 1 26 ? -16.709 15.75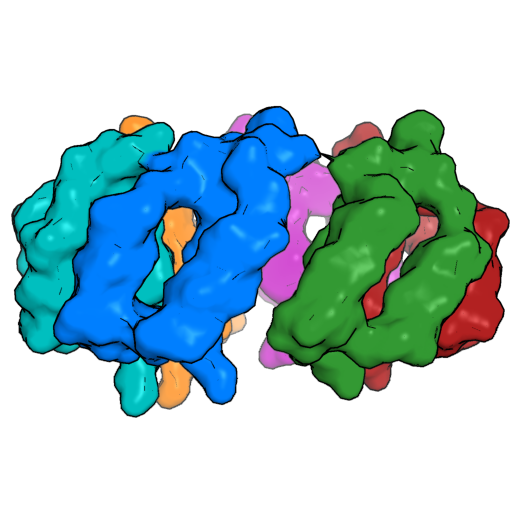8 -37.550 1.00 16.32 26 VAL C O 1
ATOM 1015 N N . ALA C 1 27 ? -14.731 14.630 -37.359 1.00 12.51 27 ALA C N 1
ATOM 1016 C CA . ALA C 1 27 ? -14.331 15.403 -36.156 1.00 11.94 27 ALA C CA 1
ATOM 1017 C C . ALA C 1 27 ? -14.156 16.913 -36.510 1.00 14.21 27 ALA C C 1
ATOM 1018 O O . ALA C 1 27 ? -14.555 17.773 -35.739 1.00 16.03 27 ALA C O 1
ATOM 1020 N N . VAL C 1 28 ? -13.581 17.233 -37.672 1.00 13.75 28 VAL C N 1
ATOM 1021 C CA . VAL C 1 28 ? -13.428 18.624 -38.100 1.00 12.56 28 VAL C CA 1
ATOM 1022 C C . VAL C 1 28 ? -14.825 19.238 -38.286 1.00 15.26 28 VAL C C 1
ATOM 1023 O O . VAL C 1 28 ? -15.082 20.364 -37.850 1.00 16.69 28 VAL C O 1
ATOM 1027 N N . ASN C 1 29 ? -15.725 18.483 -38.913 1.00 13.35 29 ASN C N 1
ATOM 1028 C CA . ASN C 1 29 ? -17.064 19.010 -39.176 1.00 14.93 29 ASN C CA 1
ATOM 1029 C C . ASN C 1 29 ? -17.798 19.316 -37.884 1.00 20.03 29 ASN C C 1
ATOM 1030 O O . ASN C 1 29 ? -18.441 20.305 -37.775 1.00 20.19 29 ASN C O 1
ATOM 1035 N N . ALA C 1 30 ? -17.571 18.464 -36.902 1.00 14.32 30 ALA C N 1
ATOM 1036 C CA . ALA C 1 30 ? -18.192 18.602 -35.568 1.00 15.60 30 ALA C CA 1
ATOM 1037 C C . ALA C 1 30 ? -17.567 19.737 -34.735 1.00 21.05 30 ALA C C 1
ATOM 1038 O O . ALA C 1 30 ? -18.132 20.110 -33.695 1.00 22.20 30 ALA C O 1
ATOM 1040 N N . GLY C 1 31 ? -16.390 20.225 -35.128 1.00 16.26 31 GLY C N 1
ATOM 1041 C CA . GLY C 1 31 ? -15.632 21.234 -34.405 1.00 18.33 31 GLY C CA 1
ATOM 1042 C C . GLY C 1 31 ? -14.815 20.634 -33.274 1.00 21.55 31 GLY C C 1
ATOM 1043 O O . GLY C 1 31 ? -14.366 21.356 -32.378 1.00 22.77 31 GLY C O 1
ATOM 1044 N N . ASP C 1 32 ? -14.607 19.283 -33.308 1.00 14.60 32 ASP C N 1
ATOM 1045 C CA . ASP C 1 32 ? -13.799 18.603 -32.274 1.00 15.33 32 ASP C CA 1
ATOM 1046 C C . ASP C 1 32 ? -12.298 18.648 -32.616 1.00 17.31 32 ASP C C 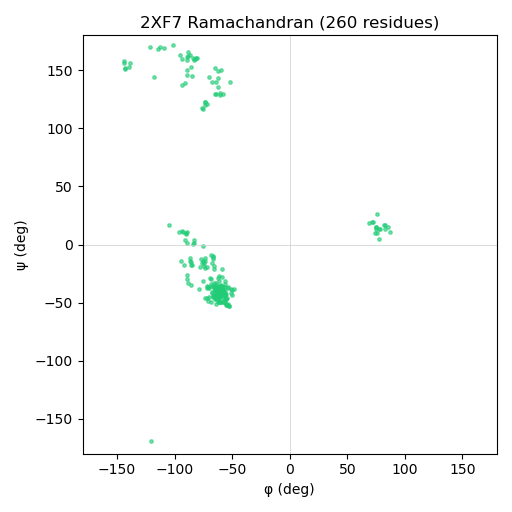1
ATOM 1047 O O . ASP C 1 32 ? -11.428 18.317 -31.774 1.00 16.03 32 ASP C O 1
ATOM 1052 N N . LEU C 1 33 ? -12.005 18.934 -33.884 1.00 13.21 33 LEU C N 1
ATOM 1053 C CA . LEU C 1 33 ? -10.625 19.160 -34.309 1.00 13.91 33 LEU C CA 1
ATOM 1054 C C . LEU C 1 33 ? -10.718 20.333 -35.292 1.00 16.71 33 LEU C C 1
ATOM 1055 O O . LEU C 1 33 ? -11.744 20.495 -35.955 1.00 16.40 33 LEU C O 1
ATOM 1060 N N . THR C 1 34 ? -9.645 21.107 -35.404 1.00 15.65 34 THR C N 1
ATOM 1061 C CA . THR C 1 34 ? -9.585 22.116 -36.451 1.00 16.62 34 THR C CA 1
ATOM 1062 C C . THR C 1 34 ? -9.034 21.406 -37.686 1.00 16.08 34 THR C C 1
ATOM 1063 O O . THR C 1 34 ? -8.391 20.351 -37.569 1.00 15.80 34 THR C O 1
ATOM 1067 N N . GLN C 1 35 ? -9.212 22.037 -38.844 1.00 13.17 35 GLN C N 1
ATOM 1068 C CA . GLN C 1 35 ? -8.674 21.435 -40.081 1.00 14.45 35 GLN C CA 1
ATOM 1069 C C . GLN C 1 35 ? -7.144 21.316 -39.967 1.00 18.88 35 GLN C C 1
ATOM 1070 O O . GLN C 1 35 ? -6.564 20.322 -40.404 1.00 16.84 35 GLN C O 1
ATOM 1076 N N . GLU C 1 36 ? -6.504 22.355 -39.418 1.00 17.70 36 GLU C N 1
ATOM 1077 C CA . GLU C 1 36 ? -5.039 22.399 -39.232 1.00 19.37 36 GLU C CA 1
ATOM 1078 C C . GLU C 1 36 ? -4.578 21.206 -38.357 1.00 19.16 36 GLU C C 1
ATOM 1079 O O . GLU C 1 36 ? -3.557 20.546 -38.671 1.00 18.29 36 GLU C O 1
ATOM 1085 N N . GLU C 1 37 ? -5.344 20.914 -37.294 1.00 15.30 37 GLU C N 1
ATOM 1086 C CA . GLU C 1 37 ? -5.023 19.766 -36.431 1.00 13.89 37 GLU C CA 1
ATOM 1087 C C . GLU C 1 37 ? -5.169 18.455 -37.183 1.00 16.46 37 GLU C C 1
ATOM 1088 O O . GLU C 1 37 ? -4.324 17.568 -37.036 1.00 16.77 37 GLU C O 1
ATOM 1094 N N . ALA C 1 38 ? -6.251 18.294 -37.990 1.00 14.75 38 ALA C N 1
ATOM 1095 C CA . ALA C 1 38 ? -6.418 17.043 -38.749 1.00 14.02 38 ALA C CA 1
ATOM 1096 C C . ALA C 1 38 ? -5.240 16.894 -39.704 1.00 17.14 38 ALA C C 1
ATOM 1097 O O . ALA C 1 38 ? -4.709 15.782 -39.865 1.00 15.42 38 ALA C O 1
ATOM 1099 N N . ASP C 1 39 ? -4.819 18.005 -40.354 1.00 15.77 39 ASP C N 1
ATOM 1100 C CA . ASP C 1 39 ? -3.672 17.980 -41.279 1.00 16.26 39 ASP C CA 1
ATOM 1101 C C . ASP C 1 39 ? -2.385 17.596 -40.512 1.00 20.10 39 ASP C C 1
ATOM 1102 O O . ASP C 1 39 ? -1.563 16.817 -41.039 1.00 18.36 39 ASP C O 1
ATOM 1107 N N . LYS C 1 40 ? -2.199 18.106 -39.300 1.00 17.34 40 LYS C N 1
ATOM 1108 C CA . LYS C 1 40 ? -1.060 17.685 -38.502 1.00 16.93 40 LYS C CA 1
ATOM 1109 C C . LYS C 1 40 ? -1.083 16.214 -38.205 1.00 17.17 40 LYS C C 1
ATOM 1110 O O . LYS C 1 40 ? -0.098 15.551 -38.312 1.00 16.02 40 LYS C O 1
ATOM 1116 N N . ILE C 1 41 ? -2.230 15.725 -37.736 1.00 12.69 41 ILE C N 1
ATOM 1117 C CA . ILE C 1 41 ? -2.343 14.307 -37.454 1.00 11.16 41 ILE C CA 1
ATOM 1118 C C . ILE C 1 41 ? -1.983 13.482 -38.687 1.00 14.98 41 ILE C C 1
ATOM 1119 O O . ILE C 1 41 ? -1.239 12.507 -38.559 1.00 14.82 41 ILE C O 1
ATOM 1124 N N . MET C 1 42 ? -2.534 13.856 -39.857 1.00 13.42 42 MET C N 1
ATOM 1125 C CA . MET C 1 42 ? -2.270 13.089 -41.098 1.00 15.12 42 MET C CA 1
ATOM 1126 C C . MET C 1 42 ? -0.785 13.173 -41.583 1.00 18.46 42 MET C C 1
ATOM 1127 O O . MET C 1 42 ? -0.415 12.469 -42.528 1.00 19.26 42 MET C O 1
ATOM 1132 N N . SER C 1 43 ? 0.037 14.087 -40.973 1.00 16.99 43 SER C N 1
ATOM 1133 C CA . SER C 1 43 ? 1.463 14.205 -41.292 1.00 18.73 43 SER C CA 1
ATOM 1134 C C . SER C 1 43 ? 2.224 13.018 -40.634 1.00 21.78 43 SER C C 1
ATOM 1135 O O . SER C 1 43 ? 3.441 12.828 -40.910 1.00 22.65 43 SER C O 1
ATOM 1138 N N . TYR C 1 44 ? 1.534 12.301 -39.685 1.00 16.71 44 TYR C N 1
ATOM 1139 C CA . TYR C 1 44 ? 2.153 11.166 -39.007 1.00 15.84 44 TYR C CA 1
ATOM 1140 C C . TYR C 1 44 ? 1.848 9.917 -39.848 1.00 20.86 44 TYR C C 1
ATOM 1141 O O . TYR C 1 44 ? 0.850 9.889 -40.594 1.00 18.01 44 TYR C O 1
ATOM 1150 N N . PRO C 1 45 ? 2.671 8.864 -39.670 1.00 21.47 45 PRO C N 1
ATOM 1151 C CA . PRO C 1 45 ? 2.414 7.615 -40.419 1.00 22.07 45 PRO C CA 1
ATOM 1152 C C . PRO C 1 45 ? 1.191 6.912 -39.796 1.00 21.87 45 PRO C C 1
ATOM 1153 O O . PRO C 1 45 ? 1.140 6.608 -38.593 1.00 18.98 45 PRO C O 1
ATOM 1157 N N . TRP C 1 46 ? 0.194 6.686 -40.640 1.00 18.24 46 TRP C N 1
ATOM 1158 C CA . TRP C 1 46 ? -1.014 5.988 -40.204 1.00 16.49 46 TRP C CA 1
ATOM 1159 C C . TRP C 1 46 ? -0.656 4.589 -39.730 1.00 23.13 46 TRP C C 1
ATOM 1160 O O . TRP C 1 46 ? 0.079 3.872 -40.422 1.00 26.49 46 TRP C O 1
ATOM 1171 N N . GLY C 1 47 ? -1.128 4.223 -38.544 1.00 20.26 47 GLY C N 1
ATOM 1172 C CA . GLY C 1 47 ? -0.868 2.889 -38.040 1.00 20.18 47 GLY C CA 1
ATOM 1173 C C . GLY C 1 47 ? 0.560 2.684 -37.535 1.00 24.48 47 GLY C C 1
ATOM 1174 O O . GLY C 1 47 ? 0.962 1.546 -37.347 1.00 27.00 47 GLY C O 1
ATOM 1175 N N . ALA C 1 48 ? 1.335 3.784 -37.297 1.00 21.19 48 ALA C N 1
ATOM 1176 C CA . ALA C 1 48 ? 2.752 3.766 -36.820 1.00 23.81 48 ALA C CA 1
ATOM 1177 C C . ALA C 1 48 ? 2.964 2.853 -35.621 1.00 29.76 48 ALA C C 1
ATOM 1178 O O . ALA C 1 48 ? 4.005 2.203 -35.555 1.00 29.60 48 ALA C O 1
ATOM 1180 N N . TRP C 1 49 ? 1.997 2.807 -34.666 1.00 25.57 49 TRP C N 1
ATOM 1181 C CA . TRP C 1 49 ? 2.128 1.958 -33.447 1.00 27.57 49 TRP C CA 1
ATOM 1182 C C . TRP C 1 49 ? 2.146 0.454 -33.721 1.00 33.74 49 TRP C C 1
ATOM 1183 O O . TRP C 1 49 ? 2.512 -0.332 -32.840 1.00 36.97 49 TRP C O 1
ATOM 1194 N N . ASN C 1 50 ? 1.676 0.027 -34.908 1.00 28.67 50 ASN C N 1
ATOM 1195 C CA . ASN C 1 50 ? 1.550 -1.418 -35.199 1.00 32.61 50 ASN C CA 1
ATOM 1196 C C . ASN C 1 50 ? 2.721 -2.057 -35.923 1.00 62.99 50 ASN C C 1
ATOM 1197 O O . ASN C 1 50 ? 3.418 -1.378 -36.667 1.00 46.63 50 ASN C O 1
ATOM 1202 N N . GLU D 1 3 ? 6.400 23.036 -21.410 1.00 32.42 3 GLU D N 1
ATOM 1203 C CA . GLU D 1 3 ? 6.377 21.589 -21.675 1.00 29.18 3 GLU D CA 1
ATOM 1204 C C . GLU D 1 3 ? 5.236 21.235 -22.614 1.00 26.47 3 GLU D C 1
ATOM 1205 O O . GLU D 1 3 ? 4.107 21.692 -22.420 1.00 26.73 3 GLU D O 1
ATOM 1211 N N . SER D 1 4 ? 5.516 20.403 -23.626 1.00 18.57 4 SER D N 1
ATOM 1212 C CA . SER D 1 4 ? 4.479 20.072 -24.612 1.00 16.37 4 SER D CA 1
ATOM 1213 C C . SER D 1 4 ? 3.414 19.184 -23.982 1.00 18.30 4 SER D C 1
ATOM 1214 O O . SER D 1 4 ? 3.734 18.307 -23.171 1.00 15.80 4 SER D O 1
ATOM 1217 N N . LEU D 1 5 ? 2.153 19.381 -24.386 1.00 18.61 5 LEU D N 1
ATOM 1218 C CA . LEU D 1 5 ? 1.051 18.584 -23.763 1.00 19.44 5 LEU D CA 1
ATOM 1219 C C . LEU D 1 5 ? 1.244 17.082 -23.907 1.00 20.14 5 LEU D C 1
ATOM 1220 O O . LEU D 1 5 ? 0.898 16.309 -23.009 1.00 20.39 5 LEU D O 1
ATOM 1225 N N . LEU D 1 6 ? 1.792 16.666 -25.079 1.00 15.50 6 LEU D N 1
ATOM 1226 C CA . LEU D 1 6 ? 1.999 15.240 -25.403 1.00 13.32 6 LEU D CA 1
ATOM 1227 C C . LEU D 1 6 ? 3.312 14.683 -24.977 1.00 12.92 6 LEU D C 1
ATOM 1228 O O . LEU D 1 6 ? 3.663 13.579 -25.353 1.00 12.36 6 LEU D O 1
ATOM 1233 N N . TYR D 1 7 ? 4.066 15.436 -24.165 1.00 11.59 7 TYR D N 1
ATOM 1234 C CA . TYR D 1 7 ? 5.351 14.924 -23.713 1.00 9.89 7 TYR D CA 1
ATOM 1235 C C . TYR D 1 7 ? 5.199 13.525 -23.052 1.00 11.85 7 TYR D C 1
ATOM 1236 O O . TYR D 1 7 ? 5.860 12.575 -23.459 1.00 12.11 7 TYR D O 1
ATOM 1245 N N . GLY D 1 8 ? 4.273 13.406 -22.091 1.00 12.84 8 GLY D N 1
ATOM 1246 C CA . GLY D 1 8 ? 4.102 12.138 -21.369 1.00 13.53 8 GLY D CA 1
ATOM 1247 C C . GLY D 1 8 ? 3.609 11.031 -22.277 1.00 13.92 8 GLY D C 1
ATOM 1248 O O . GLY D 1 8 ? 4.098 9.889 -22.194 1.00 13.40 8 GLY D O 1
ATOM 1249 N N . TYR D 1 9 ? 2.716 11.381 -23.216 1.00 11.67 9 TYR D N 1
ATOM 1250 C CA . TYR D 1 9 ? 2.208 10.430 -24.192 1.00 11.94 9 TYR D CA 1
ATOM 1251 C C . TYR D 1 9 ? 3.381 9.831 -24.992 1.00 12.67 9 TYR D C 1
ATOM 1252 O O . TYR D 1 9 ? 3.459 8.626 -25.143 1.00 13.78 9 TYR D O 1
ATOM 1261 N N . PHE D 1 10 ? 4.285 10.670 -25.523 1.00 9.54 10 PHE D N 1
ATOM 1262 C CA . PHE D 1 10 ? 5.350 10.140 -26.342 1.00 10.20 10 PHE D CA 1
ATOM 1263 C C . PHE D 1 10 ? 6.448 9.444 -25.472 1.00 12.79 10 PHE D C 1
ATOM 1264 O O . PHE D 1 10 ? 6.971 8.414 -25.886 1.00 13.25 10 PHE D O 1
ATOM 1272 N N . LEU D 1 11 ? 6.669 9.931 -24.245 1.00 11.65 11 LEU D N 1
ATOM 1273 C CA . LEU D 1 11 ? 7.631 9.237 -23.349 1.00 11.92 11 LEU D CA 1
ATOM 1274 C C . LEU D 1 11 ? 7.105 7.829 -23.071 1.00 13.89 11 LEU D C 1
ATOM 1275 O O . LEU D 1 11 ? 7.856 6.874 -23.123 1.00 13.21 11 LEU D O 1
ATOM 1280 N N . ASP D 1 12 ? 5.813 7.699 -22.781 1.00 12.26 12 ASP D N 1
ATOM 1281 C CA . ASP D 1 12 ? 5.220 6.393 -22.512 1.00 12.65 12 ASP D CA 1
ATOM 1282 C C . ASP D 1 12 ? 5.358 5.466 -23.744 1.00 15.23 12 ASP D C 1
ATOM 1283 O O . ASP D 1 12 ? 5.674 4.281 -23.574 1.00 16.08 12 ASP D O 1
ATOM 1288 N N . SER D 1 13 ? 5.135 6.000 -24.942 1.00 13.34 13 SER D N 1
ATOM 1289 C CA . SER D 1 13 ? 5.274 5.202 -26.165 1.00 14.21 13 SER D CA 1
ATOM 1290 C C . SER D 1 13 ? 6.758 4.765 -26.377 1.00 17.77 13 SER D C 1
ATOM 1291 O O . SER D 1 13 ? 6.994 3.694 -26.898 1.00 19.42 13 SER D O 1
ATOM 1294 N N . TRP D 1 14 ? 7.747 5.603 -25.971 1.00 14.18 14 TRP D N 1
ATOM 1295 C CA . TRP D 1 14 ? 9.139 5.200 -26.088 1.00 15.84 14 TRP D CA 1
ATOM 1296 C C . TRP D 1 14 ? 9.422 4.084 -25.062 1.00 17.25 14 TRP D C 1
ATOM 1297 O O . TRP D 1 14 ? 9.978 3.043 -25.397 1.00 17.32 14 TRP D O 1
ATOM 1308 N N . LEU D 1 15 ? 8.948 4.261 -23.799 1.00 15.98 15 LEU D N 1
ATOM 1309 C CA . LEU D 1 15 ? 9.159 3.254 -22.760 1.00 17.07 15 LEU D CA 1
ATOM 1310 C C . LEU D 1 15 ? 8.457 1.935 -23.082 1.00 22.33 15 LEU D C 1
ATOM 1311 O O . LEU D 1 15 ? 8.955 0.876 -22.710 1.00 24.20 15 LEU D O 1
ATOM 1316 N N . ASP D 1 16 ? 7.309 1.988 -23.740 1.00 20.96 16 ASP D N 1
ATOM 1317 C CA . ASP D 1 16 ? 6.649 0.747 -24.107 1.00 25.12 16 ASP D CA 1
ATOM 1318 C C . ASP D 1 16 ? 7.172 0.111 -25.409 1.00 27.30 16 ASP D C 1
ATOM 1319 O O . ASP D 1 16 ? 6.687 -0.932 -25.796 1.00 30.17 16 ASP D O 1
ATOM 1324 N N . GLY D 1 17 ? 8.164 0.723 -26.048 1.00 22.10 17 GLY D N 1
ATOM 1325 C CA . GLY D 1 17 ? 8.764 0.215 -27.272 1.00 23.94 17 GLY D CA 1
ATOM 1326 C C . GLY D 1 17 ? 7.946 0.377 -28.534 1.00 27.46 17 GLY D C 1
ATOM 1327 O O . GLY D 1 17 ? 8.287 -0.217 -29.552 1.00 28.83 17 GLY D O 1
ATOM 1328 N N . THR D 1 18 ? 6.886 1.192 -28.502 1.00 23.16 18 THR D N 1
ATOM 1329 C CA . THR D 1 18 ? 6.072 1.373 -29.720 1.00 21.79 18 THR D CA 1
ATOM 1330 C C . THR D 1 18 ? 6.627 2.552 -30.570 1.00 25.65 18 THR D C 1
ATOM 1331 O O . THR D 1 18 ? 6.422 2.569 -31.783 1.00 28.53 18 THR D O 1
ATOM 1335 N N . ALA D 1 19 ? 7.251 3.575 -29.924 1.00 15.90 19 ALA D N 1
ATOM 1336 C CA . ALA D 1 19 ? 7.769 4.703 -30.696 1.00 14.83 19 ALA D CA 1
ATOM 1337 C C . ALA D 1 19 ? 9.205 4.410 -31.124 1.00 20.24 19 ALA D C 1
ATOM 1338 O O . ALA D 1 19 ? 9.981 3.814 -30.392 1.00 24.16 19 ALA D O 1
ATOM 1340 N N . SER D 1 20 ? 9.575 4.962 -32.251 1.00 18.15 20 SER D N 1
ATOM 1341 C CA . SER D 1 20 ? 10.955 4.890 -32.736 1.00 19.64 20 SER D CA 1
ATOM 1342 C C . SER D 1 20 ? 11.516 6.319 -32.733 1.00 17.34 20 SER D C 1
ATOM 1343 O O . SER D 1 20 ? 10.716 7.296 -32.644 1.00 14.98 20 SER D O 1
ATOM 1346 N N . GLU D 1 21 ? 12.867 6.454 -32.908 1.00 16.29 21 GLU D N 1
ATOM 1347 C CA . GLU D 1 21 ? 13.434 7.776 -33.099 1.00 15.30 21 GLU D CA 1
ATOM 1348 C C . GLU D 1 21 ? 12.749 8.508 -34.293 1.00 19.57 21 GLU D C 1
ATOM 1349 O O . GLU D 1 21 ? 12.460 9.704 -34.210 1.00 17.46 21 GLU D O 1
ATOM 1355 N N . GLU D 1 22 ? 12.512 7.781 -35.406 1.00 16.56 22 GLU D N 1
ATOM 1356 C CA . GLU D 1 22 ? 11.890 8.340 -36.587 1.00 16.13 22 GLU D CA 1
ATOM 1357 C C . GLU D 1 22 ? 10.504 8.960 -36.218 1.00 16.83 22 GLU D C 1
ATOM 1358 O O . GLU D 1 22 ? 10.187 10.085 -36.614 1.00 16.13 22 GLU D O 1
ATOM 1364 N N . LEU D 1 23 ? 9.745 8.260 -35.395 1.00 13.66 23 LEU D N 1
ATOM 1365 C CA . LEU D 1 23 ? 8.422 8.763 -34.977 1.00 13.46 23 LEU D CA 1
ATOM 1366 C C . LEU D 1 23 ? 8.560 10.012 -34.113 1.00 15.88 23 LEU D C 1
ATOM 1367 O O . LEU D 1 23 ? 7.820 10.993 -34.310 1.00 14.06 23 LEU D O 1
ATOM 1372 N N . LEU D 1 24 ? 9.507 10.009 -33.150 1.00 12.81 24 LEU D N 1
ATOM 1373 C CA . LEU D 1 24 ? 9.679 11.213 -32.347 1.00 11.73 24 LEU D CA 1
ATOM 1374 C C . LEU D 1 24 ? 10.031 12.403 -33.265 1.00 16.27 24 LEU D C 1
ATOM 1375 O O . LEU D 1 24 ? 9.557 13.530 -33.008 1.00 14.67 24 LEU D O 1
ATOM 1380 N N . ARG D 1 25 ? 10.827 12.160 -34.340 1.00 13.97 25 ARG D N 1
ATOM 1381 C CA A ARG D 1 25 ? 11.194 13.252 -35.248 0.61 13.98 25 ARG D CA 1
ATOM 1382 C CA B ARG D 1 25 ? 11.203 13.221 -35.282 0.39 13.77 25 ARG D CA 1
ATOM 1383 C C . ARG D 1 25 ? 9.961 13.758 -36.011 1.00 14.93 25 ARG D C 1
ATOM 1384 O O . ARG D 1 25 ? 9.836 14.950 -36.205 1.00 13.16 25 ARG D O 1
ATOM 1399 N N . VAL D 1 26 ? 8.978 12.857 -36.327 1.00 11.96 26 VAL D N 1
ATOM 1400 C CA . VAL D 1 26 ? 7.720 13.241 -36.950 1.00 11.40 26 VAL D CA 1
ATOM 1401 C C . VAL D 1 26 ? 6.972 14.181 -35.948 1.00 13.08 26 VAL D C 1
ATOM 1402 O O . VAL D 1 26 ? 6.464 15.245 -36.352 1.00 12.84 26 VAL D O 1
ATOM 1406 N N . ALA D 1 27 ? 6.986 13.827 -34.642 1.00 11.17 27 ALA D N 1
ATOM 1407 C CA . ALA D 1 27 ? 6.257 14.663 -33.649 1.00 12.14 27 ALA D CA 1
ATOM 1408 C C . ALA D 1 27 ? 6.941 16.031 -33.504 1.00 13.97 27 ALA D C 1
ATOM 1409 O O . ALA D 1 27 ? 6.260 17.063 -33.370 1.00 14.05 27 ALA D O 1
ATOM 1411 N N . VAL D 1 28 ? 8.293 16.059 -33.597 1.00 12.51 28 VAL D N 1
ATOM 1412 C CA . VAL D 1 28 ? 9.009 17.364 -33.529 1.00 12.06 28 VAL D CA 1
ATOM 1413 C C . VAL D 1 28 ? 8.627 18.174 -34.798 1.00 13.88 28 VAL D C 1
ATOM 1414 O O . VAL D 1 28 ? 8.377 19.366 -34.717 1.00 15.68 28 VAL D O 1
ATOM 1418 N N . ASN D 1 29 ? 8.634 17.545 -35.975 1.00 12.63 29 ASN D N 1
ATOM 1419 C CA . ASN D 1 29 ? 8.257 18.284 -37.185 1.00 13.49 29 ASN D CA 1
ATOM 1420 C C . ASN D 1 29 ? 6.830 18.862 -37.097 1.00 14.69 29 ASN D C 1
ATOM 1421 O O . ASN D 1 29 ? 6.562 19.991 -37.577 1.00 16.55 29 ASN D O 1
ATOM 1426 N N . ALA D 1 30 ? 5.921 18.082 -36.476 1.00 13.74 30 ALA D N 1
ATOM 1427 C CA . ALA D 1 30 ? 4.510 18.480 -36.301 1.00 14.78 30 ALA D CA 1
ATOM 1428 C C . ALA D 1 30 ? 4.346 19.607 -35.261 1.00 17.67 30 ALA D C 1
ATOM 1429 O O . ALA D 1 30 ? 3.293 20.268 -35.243 1.00 19.42 30 ALA D O 1
ATOM 1431 N N . GLY D 1 31 ? 5.346 19.782 -34.405 1.00 14.98 31 GLY D N 1
ATOM 1432 C CA . GLY D 1 31 ? 5.314 20.768 -33.323 1.00 15.27 31 GLY D CA 1
ATOM 1433 C C . GLY D 1 31 ? 4.628 20.206 -32.100 1.00 19.35 31 GLY D C 1
ATOM 1434 O O . GLY D 1 31 ? 4.311 20.950 -31.157 1.00 19.42 31 GLY D O 1
ATOM 1435 N N . ASP D 1 32 ? 4.441 18.872 -32.058 1.00 13.29 32 ASP D N 1
ATOM 1436 C CA . ASP D 1 32 ? 3.846 18.230 -30.873 1.00 10.67 32 ASP D CA 1
ATOM 1437 C C . ASP D 1 32 ? 4.899 17.884 -29.793 1.00 14.91 32 ASP D C 1
ATOM 1438 O O . ASP D 1 32 ? 4.518 17.569 -28.657 1.00 12.74 32 ASP D O 1
ATOM 1443 N N . LEU D 1 33 ? 6.200 17.980 -30.143 1.00 12.69 33 LEU D N 1
ATOM 1444 C CA . LEU D 1 33 ? 7.290 17.857 -29.186 1.00 12.21 33 LEU D CA 1
ATOM 1445 C C . LEU D 1 33 ? 8.372 18.830 -29.645 1.00 12.57 33 LEU D C 1
ATOM 1446 O O . LEU D 1 33 ? 8.396 19.170 -30.849 1.00 14.17 33 LEU D O 1
ATOM 1451 N N . THR D 1 34 ? 9.234 19.264 -28.723 1.00 12.49 34 THR D N 1
ATOM 1452 C CA . THR D 1 34 ? 10.334 20.120 -29.163 1.00 14.71 34 THR D CA 1
ATOM 1453 C C . THR D 1 34 ? 11.485 19.126 -29.364 1.00 15.72 34 THR D C 1
ATOM 1454 O O . THR D 1 34 ? 11.444 18.013 -28.822 1.00 15.82 34 THR D O 1
ATOM 1458 N N . GLN D 1 35 ? 12.537 19.538 -30.091 1.00 15.50 35 GLN D N 1
ATOM 1459 C CA . GLN D 1 35 ? 13.702 18.661 -30.273 1.00 15.68 35 GLN D CA 1
ATOM 1460 C C . GLN D 1 35 ? 14.318 18.310 -28.894 1.00 18.87 35 GLN D C 1
ATOM 1461 O O . GLN D 1 35 ? 14.719 17.153 -28.646 1.00 16.72 35 GLN D O 1
ATOM 1467 N N . GLU D 1 36 ? 14.351 19.295 -27.973 1.00 17.06 36 GLU D N 1
ATOM 1468 C CA . GLU D 1 36 ? 14.923 19.069 -26.634 1.00 17.43 36 GLU D CA 1
ATOM 1469 C C . GLU D 1 36 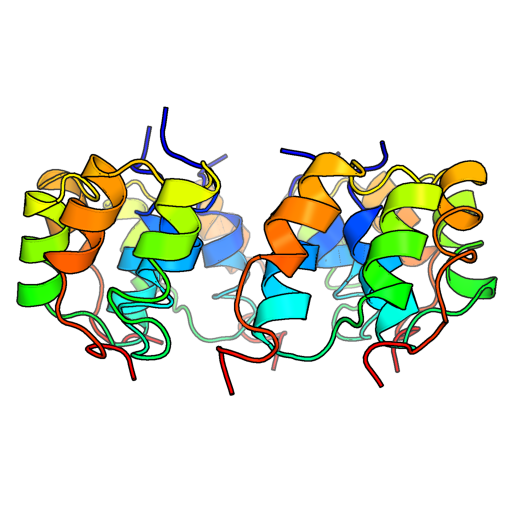? 14.132 17.997 -25.910 1.00 17.54 36 GLU D C 1
ATOM 1470 O O . GLU D 1 36 ? 14.707 17.122 -25.249 1.00 16.74 36 GLU D O 1
ATOM 1476 N N . GLU D 1 37 ? 12.797 18.032 -26.066 1.00 13.80 37 GLU D N 1
ATOM 1477 C CA . GLU D 1 37 ? 11.956 17.002 -25.425 1.00 11.85 37 GLU D CA 1
ATOM 1478 C C . GLU D 1 37 ? 12.207 15.627 -26.061 1.00 13.99 37 GLU D C 1
ATOM 1479 O O . GLU D 1 37 ? 12.281 14.626 -25.328 1.00 14.34 37 GLU D O 1
ATOM 1485 N N . ALA D 1 38 ? 12.349 15.565 -27.404 1.00 12.55 38 ALA D N 1
ATOM 1486 C CA . ALA D 1 38 ? 12.616 14.264 -28.025 1.00 12.39 38 ALA D CA 1
ATOM 1487 C C . ALA D 1 38 ? 13.975 13.741 -27.497 1.00 15.97 38 ALA D C 1
ATOM 1488 O O . ALA D 1 38 ? 14.088 12.562 -27.253 1.00 16.59 38 ALA D O 1
ATOM 1490 N N . ASP D 1 39 ? 14.946 14.608 -27.351 1.00 14.92 39 ASP D N 1
ATOM 1491 C CA . ASP D 1 39 ? 16.236 14.180 -26.838 1.00 15.61 39 ASP D CA 1
ATOM 1492 C C . ASP D 1 39 ? 16.109 13.736 -25.370 1.00 19.35 39 ASP D C 1
ATOM 1493 O O . ASP D 1 39 ? 16.742 12.809 -24.973 1.00 22.28 39 ASP D O 1
ATOM 1498 N N . LYS D 1 40 ? 15.269 14.386 -24.583 1.00 14.56 40 LYS D N 1
ATOM 1499 C CA A LYS D 1 40 ? 15.081 13.904 -23.204 0.51 15.36 40 LYS D CA 1
ATOM 1500 C CA B LYS D 1 40 ? 15.064 13.903 -23.201 0.49 15.22 40 LYS D CA 1
ATOM 1501 C C . LYS D 1 40 ? 14.468 12.502 -23.243 1.00 16.67 40 LYS D C 1
ATOM 1502 O O . LYS D 1 40 ? 14.898 11.604 -22.521 1.00 17.29 40 LYS D O 1
ATOM 1513 N N . ILE D 1 41 ? 13.404 12.322 -24.055 1.00 14.02 41 ILE D N 1
ATOM 1514 C CA . ILE D 1 41 ? 12.764 11.017 -24.126 1.00 13.00 41 ILE D CA 1
ATOM 1515 C C . ILE D 1 41 ? 13.783 9.937 -24.537 1.00 15.91 41 ILE D C 1
ATOM 1516 O O . ILE D 1 41 ? 13.782 8.863 -23.952 1.00 17.74 41 ILE D O 1
ATOM 1521 N N . MET D 1 42 ? 14.657 10.240 -25.478 1.00 13.97 42 MET D N 1
ATOM 1522 C CA . MET D 1 42 ? 15.620 9.237 -25.990 1.00 14.13 42 MET D CA 1
ATOM 1523 C C . MET D 1 42 ? 16.796 8.965 -24.988 1.00 17.61 42 MET D C 1
ATOM 1524 O O . MET D 1 42 ? 17.663 8.112 -25.248 1.00 20.20 42 MET D O 1
ATOM 1529 N N . SER D 1 43 ? 16.801 9.665 -23.858 1.00 14.83 43 SER D N 1
ATOM 1530 C CA A SER D 1 43 ? 17.731 9.376 -22.721 0.24 14.26 43 SER D CA 1
ATOM 1531 C CA B SER D 1 43 ? 17.797 9.363 -22.844 0.76 16.15 43 SER D CA 1
ATOM 1532 C C . SER D 1 43 ? 17.246 8.194 -21.947 1.00 18.18 43 SER D C 1
ATOM 1533 O O . SER D 1 43 ? 17.963 7.617 -21.207 1.00 18.26 43 SER D O 1
ATOM 1538 N N . TYR D 1 44 ? 15.966 7.907 -22.043 1.00 14.37 44 TYR D N 1
ATOM 1539 C CA . TYR D 1 44 ? 15.406 6.775 -21.308 1.00 14.28 44 TYR D CA 1
ATOM 1540 C C . TYR D 1 44 ? 15.643 5.476 -22.115 1.00 19.55 44 TYR D C 1
ATOM 1541 O O . TYR D 1 44 ? 15.785 5.522 -23.353 1.00 17.86 44 TYR D O 1
ATOM 1550 N N . PRO D 1 45 ? 15.603 4.304 -21.434 1.00 20.15 45 PRO D N 1
ATOM 1551 C CA . PRO D 1 45 ? 15.772 3.032 -22.155 1.00 20.63 45 PRO D CA 1
ATOM 1552 C C . PRO D 1 45 ? 14.524 2.718 -22.992 1.00 21.04 45 PRO D C 1
ATOM 1553 O O . PRO D 1 45 ? 13.398 2.618 -22.482 1.00 20.23 45 PRO D O 1
ATOM 1557 N N . TRP D 1 46 ? 14.741 2.581 -24.303 1.00 19.95 46 TRP D N 1
ATOM 1558 C CA . TRP D 1 46 ? 13.643 2.234 -25.213 1.00 18.43 46 TRP D CA 1
ATOM 1559 C C . TRP D 1 46 ? 13.119 0.846 -24.809 1.00 23.05 46 TRP D C 1
ATOM 1560 O O . TRP D 1 46 ? 13.898 -0.095 -24.599 1.00 21.16 46 TRP D O 1
ATOM 1571 N N . GLY D 1 47 ? 11.797 0.724 -24.756 1.00 23.07 47 GLY D N 1
ATOM 1572 C CA . GLY D 1 47 ? 11.156 -0.543 -24.454 1.00 24.18 47 GLY D CA 1
ATOM 1573 C C . GLY D 1 47 ? 11.360 -1.006 -23.028 1.00 32.68 47 GLY D C 1
ATOM 1574 O O . GLY D 1 47 ? 11.136 -2.172 -22.752 1.00 37.99 47 GLY D O 1
ATOM 1575 N N . ALA D 1 48 ? 11.742 -0.108 -22.108 1.00 30.92 48 ALA D N 1
ATOM 1576 C CA . ALA D 1 48 ? 11.960 -0.423 -20.677 1.00 32.21 48 ALA D CA 1
ATOM 1577 C C . ALA D 1 48 ? 10.791 -1.185 -20.033 1.00 37.09 48 ALA D C 1
ATOM 1578 O O . ALA D 1 48 ? 11.034 -2.060 -19.208 1.00 38.89 48 ALA D O 1
ATOM 1580 N N . TRP D 1 49 ? 9.539 -0.837 -20.381 1.00 33.89 49 TRP D N 1
ATOM 1581 C CA . TRP D 1 49 ? 8.338 -1.484 -19.836 1.00 37.09 49 TRP D CA 1
ATOM 1582 C C . TRP D 1 49 ? 8.211 -2.956 -20.259 1.00 47.17 49 TRP D C 1
ATOM 1583 O O . TRP D 1 49 ? 7.495 -3.725 -19.602 1.00 48.42 49 TRP D O 1
ATOM 1594 N N . ASN D 1 50 ? 8.916 -3.324 -21.371 1.00 43.79 50 ASN D N 1
ATOM 1595 C CA . ASN D 1 50 ? 8.960 -4.612 -22.078 1.00 71.22 50 ASN D CA 1
ATOM 1596 C C . ASN D 1 50 ? 7.808 -4.713 -23.067 1.00 110.60 50 ASN D C 1
ATOM 1597 O O . ASN D 1 50 ? 7.589 -3.769 -23.825 1.00 76.46 50 ASN D O 1
ATOM 1602 N N . GLU E 1 3 ? 3.584 18.485 -7.193 1.00 32.72 3 GLU E N 1
ATOM 1603 C CA . GLU E 1 3 ? 4.098 17.327 -7.882 1.00 28.76 3 GLU E CA 1
ATOM 1604 C C . GLU E 1 3 ? 4.505 17.672 -9.337 1.00 30.57 3 GLU E C 1
ATOM 1605 O O . GLU E 1 3 ? 3.843 18.465 -10.019 1.00 34.76 3 GLU E O 1
ATOM 1611 N N . SER E 1 4 ? 5.541 16.995 -9.835 1.00 22.46 4 SER E N 1
ATOM 1612 C CA . SER E 1 4 ? 5.990 17.074 -11.235 1.00 19.23 4 SER E CA 1
ATOM 1613 C C . SER E 1 4 ? 4.787 16.468 -12.032 1.00 21.71 4 SER E C 1
ATOM 1614 O O . SER E 1 4 ? 4.070 15.602 -11.491 1.00 18.45 4 SER E O 1
ATOM 1617 N N . LEU E 1 5 ? 4.585 16.881 -13.296 1.00 17.16 5 LEU E N 1
ATOM 1618 C CA . LEU E 1 5 ? 3.461 16.298 -14.061 1.00 17.53 5 LEU E CA 1
ATOM 1619 C C . LEU E 1 5 ? 3.382 14.747 -14.096 1.00 18.16 5 LEU E C 1
ATOM 1620 O O . LEU E 1 5 ? 2.258 14.170 -14.072 1.00 19.00 5 LEU E O 1
ATOM 1625 N N . LEU E 1 6 ? 4.554 14.115 -14.197 1.00 15.76 6 LEU E N 1
ATOM 1626 C CA . LEU E 1 6 ? 4.665 12.656 -14.299 1.00 15.01 6 LEU E CA 1
ATOM 1627 C C . LEU E 1 6 ? 4.870 11.963 -12.969 1.00 12.91 6 LEU E C 1
ATOM 1628 O O . LEU E 1 6 ? 5.205 10.768 -12.957 1.00 13.32 6 LEU E O 1
ATOM 1633 N N . TYR E 1 7 ? 4.685 12.683 -11.839 1.00 11.49 7 TYR E N 1
ATOM 1634 C CA . TYR E 1 7 ? 4.864 12.013 -10.531 1.00 10.94 7 TYR E CA 1
ATOM 1635 C C . TYR E 1 7 ? 3.956 10.760 -10.410 1.00 13.50 7 TYR E C 1
ATOM 1636 O O . TYR E 1 7 ? 4.455 9.687 -10.128 1.00 12.95 7 TYR E O 1
ATOM 1645 N N . GLY E 1 8 ? 2.656 10.916 -10.666 1.00 12.28 8 GLY E N 1
ATOM 1646 C CA . GLY E 1 8 ? 1.743 9.776 -10.524 1.00 11.80 8 GLY E CA 1
ATOM 1647 C C . GLY E 1 8 ? 2.090 8.682 -11.517 1.00 14.99 8 GLY E C 1
ATOM 1648 O O . GLY E 1 8 ? 2.014 7.490 -11.212 1.00 15.01 8 GLY E O 1
ATOM 1649 N N . TYR E 1 9 ? 2.506 9.083 -12.713 1.00 13.59 9 TYR E N 1
ATOM 1650 C CA . TYR E 1 9 ? 2.850 8.104 -13.749 1.00 13.40 9 TYR E CA 1
ATOM 1651 C C . TYR E 1 9 ? 4.005 7.193 -13.228 1.00 15.76 9 TYR E C 1
ATOM 1652 O O . TYR E 1 9 ? 3.933 5.968 -13.313 1.00 15.19 9 TYR E O 1
ATOM 1661 N N . PHE E 1 10 ? 5.073 7.798 -12.699 1.00 13.40 10 PHE E N 1
ATOM 1662 C CA . PHE E 1 10 ? 6.210 7.027 -12.214 1.00 12.21 10 PHE E CA 1
ATOM 1663 C C . PHE E 1 10 ? 5.870 6.278 -10.890 1.00 14.69 10 PHE E C 1
ATOM 1664 O O . PHE E 1 10 ? 6.299 5.152 -10.698 1.00 13.27 10 PHE E O 1
ATOM 1672 N N . LEU E 1 11 ? 5.089 6.889 -9.998 1.00 13.35 11 LEU E N 1
ATOM 1673 C CA . LEU E 1 11 ? 4.693 6.176 -8.765 1.00 12.40 11 LEU E CA 1
ATOM 1674 C C . LEU E 1 11 ? 3.919 4.945 -9.139 1.00 13.66 11 LEU E C 1
ATOM 1675 O O . LEU E 1 11 ? 4.164 3.887 -8.595 1.00 15.31 11 LEU E O 1
ATOM 1680 N N . ASP E 1 12 ? 3.000 5.049 -10.109 1.00 11.92 12 ASP E N 1
ATOM 1681 C CA . ASP E 1 12 ? 2.165 3.919 -10.549 1.00 15.15 12 ASP E CA 1
ATOM 1682 C C . ASP E 1 12 ? 3.079 2.841 -11.153 1.00 18.03 12 ASP E C 1
ATOM 1683 O O . ASP E 1 12 ? 2.877 1.657 -10.863 1.00 19.86 12 ASP E O 1
ATOM 1688 N N . SER E 1 13 ? 4.109 3.244 -11.923 1.00 16.81 13 SER E N 1
ATOM 1689 C CA . SER E 1 13 ? 5.003 2.243 -12.504 1.00 17.08 13 SER E CA 1
ATOM 1690 C C . SER E 1 13 ? 5.854 1.552 -11.437 1.00 18.11 13 SER E C 1
ATOM 1691 O O . SER E 1 13 ? 6.210 0.376 -11.587 1.00 21.12 13 SER E O 1
ATOM 1694 N N . TRP E 1 14 ? 6.146 2.249 -10.327 1.00 14.81 14 TRP E N 1
ATOM 1695 C CA . TR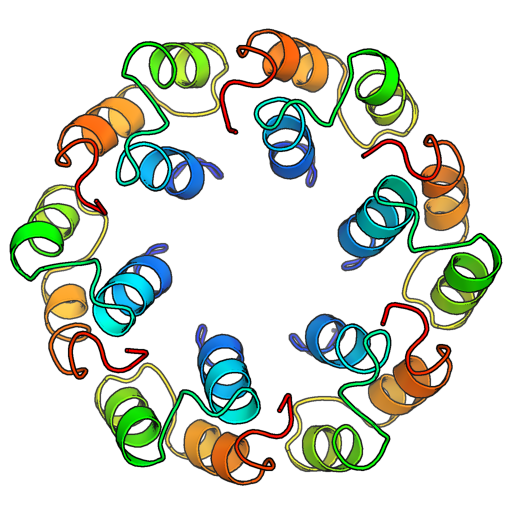P E 1 14 ? 6.881 1.616 -9.255 1.00 15.68 14 TRP E CA 1
ATOM 1696 C C . TRP E 1 14 ? 5.945 0.629 -8.533 1.00 19.35 14 TRP E C 1
ATOM 1697 O O . TRP E 1 14 ? 6.312 -0.524 -8.314 1.00 20.93 14 TRP E O 1
ATOM 1708 N N . LEU E 1 15 ? 4.710 1.060 -8.215 1.00 16.07 15 LEU E N 1
ATOM 1709 C CA . LEU E 1 15 ? 3.742 0.220 -7.564 1.00 17.33 15 LEU E CA 1
ATOM 1710 C C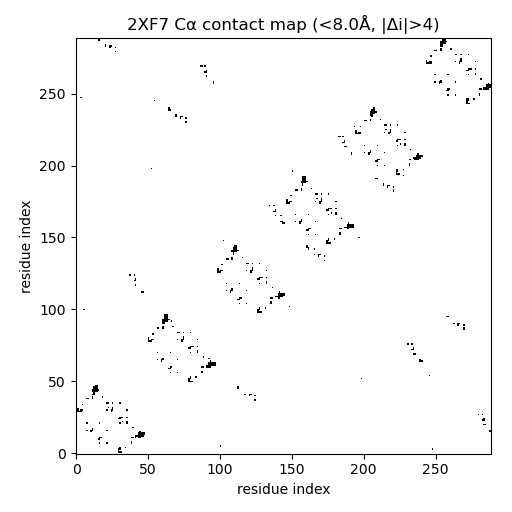 . LEU E 1 15 ? 3.372 -0.999 -8.386 1.00 26.51 15 LEU E C 1
ATOM 1711 O O . LEU E 1 15 ? 3.073 -2.028 -7.796 1.00 28.68 15 LEU E O 1
ATOM 1716 N N . ASP E 1 16 ? 3.394 -0.900 -9.726 1.00 25.15 16 ASP E N 1
ATOM 1717 C CA . ASP E 1 16 ? 3.055 -2.080 -10.507 1.00 29.92 16 ASP E CA 1
ATOM 1718 C C . ASP E 1 16 ? 4.279 -2.974 -10.825 1.00 33.76 16 ASP E C 1
ATOM 1719 O O . ASP E 1 16 ? 4.117 -4.038 -11.435 1.00 35.98 16 ASP E O 1
ATOM 1724 N N . GLY E 1 17 ? 5.465 -2.578 -10.331 1.00 25.61 17 GLY E N 1
ATOM 1725 C CA . GLY E 1 17 ? 6.681 -3.350 -10.502 1.00 27.87 17 GLY E CA 1
ATOM 1726 C C . GLY E 1 17 ? 7.327 -3.239 -11.856 1.00 32.14 17 GLY E C 1
ATOM 1727 O O . GLY E 1 17 ? 8.205 -4.032 -12.176 1.00 33.36 17 GLY E O 1
ATOM 1728 N N . THR E 1 18 ? 6.901 -2.271 -12.664 1.00 27.66 18 THR E N 1
ATOM 1729 C CA . THR E 1 18 ? 7.475 -2.103 -13.995 1.00 27.33 18 THR E CA 1
ATOM 1730 C C . THR E 1 18 ? 8.703 -1.186 -13.969 1.00 28.76 18 THR E C 1
ATOM 1731 O O . THR E 1 18 ? 9.596 -1.356 -14.803 1.00 30.89 18 THR E O 1
ATOM 1735 N N . ALA E 1 19 ? 8.732 -0.179 -13.069 1.00 20.24 19 ALA E N 1
ATOM 1736 C CA . ALA E 1 19 ? 9.849 0.756 -12.988 1.00 19.88 19 ALA E CA 1
ATOM 1737 C C . ALA E 1 19 ? 10.907 0.201 -12.033 1.00 28.40 19 ALA E C 1
ATOM 1738 O O . ALA E 1 19 ? 10.573 -0.371 -10.989 1.00 30.72 19 ALA E O 1
ATOM 1740 N N . SER E 1 20 ? 12.165 0.470 -12.345 1.00 24.65 20 SER E N 1
ATOM 1741 C CA . SER E 1 20 ? 13.291 0.110 -11.488 1.00 23.90 20 SER E CA 1
ATOM 1742 C C . SER E 1 20 ? 13.850 1.420 -10.883 1.00 22.73 20 SER E C 1
ATOM 1743 O O . SER E 1 20 ? 13.512 2.512 -11.350 1.00 19.79 20 SER E O 1
ATOM 1746 N N . GLU E 1 21 ? 14.737 1.305 -9.888 1.00 23.35 21 GLU E N 1
ATOM 1747 C CA . GLU E 1 21 ? 15.434 2.457 -9.323 1.00 21.91 21 GLU E CA 1
ATOM 1748 C C . GLU E 1 21 ? 16.179 3.199 -10.442 1.00 26.77 21 GLU E C 1
ATOM 1749 O O . GLU E 1 21 ? 16.169 4.442 -10.477 1.00 21.87 21 GLU E O 1
ATOM 1755 N N . GLU E 1 22 ? 16.862 2.440 -11.348 1.00 25.50 22 GLU E N 1
ATOM 1756 C CA . GLU E 1 22 ? 17.598 3.020 -12.453 1.00 25.82 22 GLU E CA 1
ATOM 1757 C C . GLU E 1 22 ? 16.671 3.896 -13.268 1.00 28.51 22 GLU E C 1
ATOM 1758 O O . GLU E 1 22 ? 17.045 5.021 -13.586 1.00 25.00 22 GLU E O 1
ATOM 1764 N N . LEU E 1 23 ? 15.450 3.387 -13.610 1.00 22.60 23 LEU E N 1
ATOM 1765 C CA . LEU E 1 23 ? 14.485 4.164 -14.438 1.00 21.24 23 LEU E CA 1
ATOM 1766 C C . LEU E 1 23 ? 14.115 5.474 -13.708 1.00 23.08 23 LEU E C 1
ATOM 1767 O O . LEU E 1 23 ? 14.115 6.542 -14.305 1.00 20.57 23 LEU E O 1
ATOM 1772 N N . LEU E 1 24 ? 13.844 5.389 -12.373 1.00 19.03 24 LEU E N 1
ATOM 1773 C CA . LEU E 1 24 ? 13.525 6.620 -11.641 1.00 16.74 24 LEU E CA 1
ATOM 1774 C C . LEU E 1 24 ? 14.670 7.625 -11.707 1.00 17.45 24 LEU E C 1
ATOM 1775 O O . LEU E 1 24 ? 14.437 8.822 -11.844 1.00 19.88 24 LEU E O 1
ATOM 1780 N N . ARG E 1 25 ? 15.888 7.140 -11.570 1.00 17.02 25 ARG E N 1
ATOM 1781 C CA . ARG E 1 25 ? 17.034 8.061 -11.600 1.00 17.53 25 ARG E CA 1
ATOM 1782 C C . ARG E 1 25 ? 17.234 8.671 -12.998 1.00 20.03 25 ARG E C 1
ATOM 1783 O O . ARG E 1 25 ? 17.675 9.802 -13.071 1.00 22.75 25 ARG E O 1
ATOM 1791 N N . VAL E 1 26 ? 16.950 7.923 -14.088 1.00 19.01 26 VAL E N 1
ATOM 1792 C CA . VAL E 1 26 ? 16.953 8.474 -15.462 1.00 21.39 26 VAL E CA 1
ATOM 1793 C C . VAL E 1 26 ? 15.889 9.605 -15.541 1.00 21.62 26 VAL E C 1
ATOM 1794 O O . VAL E 1 26 ? 16.184 10.680 -16.085 1.00 21.57 26 VAL E O 1
ATOM 1798 N N . ALA E 1 27 ? 14.709 9.396 -14.916 1.00 18.49 27 ALA E N 1
ATOM 1799 C CA . ALA E 1 27 ? 13.673 10.426 -14.884 1.00 15.64 27 ALA E CA 1
ATOM 1800 C C . ALA E 1 27 ? 14.135 11.682 -14.104 1.00 15.26 27 ALA E C 1
ATOM 1801 O O . ALA E 1 27 ? 13.868 12.803 -14.574 1.00 16.22 27 ALA E O 1
ATOM 1803 N N . VAL E 1 28 ? 14.860 11.487 -13.003 1.00 16.10 28 VAL E N 1
ATOM 1804 C CA . VAL E 1 28 ? 15.418 12.623 -12.248 1.00 16.15 28 VAL E CA 1
ATOM 1805 C C . VAL E 1 28 ? 16.405 13.375 -13.175 1.00 18.93 28 VAL E C 1
ATOM 1806 O O . VAL E 1 28 ? 16.376 14.612 -13.265 1.00 21.06 28 VAL E O 1
ATOM 1810 N N . ASN E 1 29 ? 17.323 12.631 -13.816 1.00 18.43 29 ASN E N 1
ATOM 1811 C CA . ASN E 1 29 ? 18.337 13.231 -14.691 1.00 22.18 29 ASN E CA 1
ATOM 1812 C C . ASN E 1 29 ? 17.697 14.020 -15.861 1.00 22.15 29 ASN E C 1
ATOM 1813 O O . ASN E 1 29 ? 18.183 15.100 -16.187 1.00 23.11 29 ASN E O 1
ATOM 1818 N N . ALA E 1 30 ? 16.574 13.529 -16.370 1.00 24.33 30 ALA E N 1
ATOM 1819 C CA . ALA E 1 30 ? 15.816 14.188 -17.452 1.00 23.78 30 ALA E CA 1
ATOM 1820 C C . ALA E 1 30 ? 14.979 15.404 -16.946 1.00 24.78 30 ALA E C 1
ATOM 1821 O O . ALA E 1 30 ? 14.463 16.174 -17.762 1.00 28.56 30 ALA E O 1
ATOM 1823 N N . GLY E 1 31 ? 14.832 15.551 -15.635 1.00 23.01 31 GLY E N 1
ATOM 1824 C CA . GLY E 1 31 ? 14.030 16.642 -15.069 1.00 21.18 31 GLY E CA 1
ATOM 1825 C C . GLY E 1 31 ? 12.543 16.307 -15.039 1.00 24.48 31 GLY E C 1
ATOM 1826 O O . GLY E 1 31 ? 11.712 17.182 -14.808 1.00 25.55 31 GLY E O 1
ATOM 1827 N N . ASP E 1 32 ? 12.185 15.021 -15.241 1.00 17.93 32 ASP E N 1
ATOM 1828 C CA . ASP E 1 32 ? 10.776 14.568 -15.207 1.00 15.37 32 ASP E CA 1
ATOM 1829 C C . ASP E 1 32 ? 10.298 14.233 -13.789 1.00 17.73 32 ASP E C 1
ATOM 1830 O O . ASP E 1 32 ? 9.087 14.135 -13.553 1.00 15.63 32 ASP E O 1
ATOM 1835 N N . LEU E 1 33 ? 11.269 14.032 -12.856 1.00 15.45 33 LEU E N 1
ATOM 1836 C CA . LEU E 1 33 ? 10.999 13.900 -11.427 1.00 11.91 33 LEU E CA 1
ATOM 1837 C C . LEU E 1 33 ? 12.068 14.678 -10.717 1.00 14.86 33 LEU E C 1
ATOM 1838 O O . LEU E 1 33 ? 13.207 14.842 -11.255 1.00 17.27 33 LEU E O 1
ATOM 1843 N N . THR E 1 34 ? 11.742 15.094 -9.485 1.00 13.72 34 THR E N 1
ATOM 1844 C CA . THR E 1 34 ? 12.801 15.689 -8.670 1.00 13.81 34 THR E CA 1
ATOM 1845 C C . THR E 1 34 ? 13.468 14.532 -7.933 1.00 17.68 34 THR E C 1
ATOM 1846 O O . THR E 1 34 ? 12.880 13.436 -7.816 1.00 15.74 34 THR E O 1
ATOM 1850 N N . GLN E 1 35 ? 14.669 14.753 -7.425 1.00 17.63 35 GLN E N 1
ATOM 1851 C CA . GLN E 1 35 ? 15.322 13.699 -6.626 1.00 16.55 35 GLN E CA 1
ATOM 1852 C C . GLN E 1 35 ? 14.407 13.338 -5.417 1.00 18.18 35 GLN E C 1
ATOM 1853 O O . GLN E 1 35 ? 14.283 12.182 -5.022 1.00 18.62 35 GLN E O 1
ATOM 1859 N N . GLU E 1 36 ? 13.822 14.376 -4.782 1.00 15.20 36 GLU E N 1
ATOM 1860 C CA . GLU E 1 36 ? 12.964 14.157 -3.617 1.00 16.24 36 GLU E CA 1
ATOM 1861 C C . GLU E 1 36 ? 11.774 13.251 -3.997 1.00 16.30 36 GLU E C 1
ATOM 1862 O O . GLU E 1 36 ? 11.394 12.385 -3.197 1.00 18.48 36 GLU E O 1
ATOM 1868 N N . GLU E 1 37 ? 11.173 13.481 -5.183 1.00 13.16 37 GLU E N 1
ATOM 1869 C CA . GLU E 1 37 ? 10.068 12.661 -5.665 1.00 13.80 37 GLU E CA 1
ATOM 1870 C C . GLU E 1 37 ? 10.537 11.241 -5.887 1.00 17.09 37 GLU E C 1
ATOM 1871 O O . GLU E 1 37 ? 9.846 10.321 -5.484 1.00 15.79 37 GLU E O 1
ATOM 1877 N N . ALA E 1 38 ? 11.707 11.036 -6.502 1.00 14.73 38 ALA E N 1
ATOM 1878 C CA . ALA E 1 38 ? 12.196 9.665 -6.715 1.00 14.33 38 ALA E CA 1
ATOM 1879 C C . ALA E 1 38 ? 12.408 8.975 -5.387 1.00 18.20 38 ALA E C 1
ATOM 1880 O O . ALA E 1 38 ? 12.039 7.825 -5.252 1.00 18.05 38 ALA E O 1
ATOM 1882 N N . ASP E 1 39 ? 12.961 9.680 -4.384 1.00 18.88 39 ASP E N 1
ATOM 1883 C CA . ASP E 1 39 ? 13.193 9.156 -3.038 1.00 20.27 39 ASP E CA 1
ATOM 1884 C C . ASP E 1 39 ? 11.816 8.823 -2.404 1.00 21.43 39 ASP E C 1
ATOM 1885 O O . ASP E 1 39 ? 11.695 7.760 -1.813 1.00 21.80 39 ASP E O 1
ATOM 1890 N N . LYS E 1 40 ? 10.808 9.697 -2.555 1.00 17.95 40 LYS E N 1
ATOM 1891 C CA . LYS E 1 40 ? 9.447 9.411 -2.011 1.00 16.10 40 LYS E CA 1
ATOM 1892 C C . LYS E 1 40 ? 8.884 8.157 -2.721 1.00 15.46 40 LYS E C 1
ATOM 1893 O O . LYS E 1 40 ? 8.369 7.282 -2.047 1.00 17.28 40 LYS E O 1
ATOM 1899 N N . ILE E 1 41 ? 8.990 8.064 -4.043 1.00 12.51 41 ILE E N 1
ATOM 1900 C CA . ILE E 1 41 ? 8.468 6.875 -4.715 1.00 12.31 41 ILE E CA 1
ATOM 1901 C C . ILE E 1 41 ? 9.155 5.609 -4.209 1.00 17.34 41 ILE E C 1
ATOM 1902 O O . ILE E 1 41 ? 8.476 4.615 -3.961 1.00 15.82 41 ILE E O 1
ATOM 1907 N N . MET E 1 42 ? 10.500 5.639 -4.031 1.00 16.51 42 MET E N 1
ATOM 1908 C CA . MET E 1 42 ? 11.230 4.440 -3.593 1.00 19.49 42 MET E CA 1
ATOM 1909 C C . MET E 1 42 ? 10.892 4.042 -2.138 1.00 23.63 42 MET E C 1
ATOM 1910 O O . MET E 1 42 ? 11.256 2.941 -1.719 1.00 23.65 42 MET E O 1
ATOM 1915 N N . SER E 1 43 ? 10.163 4.910 -1.412 1.00 19.58 43 SER E N 1
ATOM 1916 C CA . SER E 1 43 ? 9.716 4.642 -0.028 1.00 21.13 43 SER E CA 1
ATOM 1917 C C . SER E 1 43 ? 8.501 3.703 -0.037 1.00 18.89 43 SER E C 1
ATOM 1918 O O . SER E 1 43 ? 8.106 3.160 1.022 1.00 19.39 43 SER E O 1
ATOM 1921 N N . TYR E 1 44 ? 7.837 3.614 -1.171 1.00 19.02 44 TYR E N 1
ATOM 1922 C CA . TYR E 1 44 ? 6.651 2.746 -1.335 1.00 18.44 44 TYR E CA 1
ATOM 1923 C C . TYR E 1 44 ? 7.136 1.334 -1.670 1.00 20.61 44 TYR E C 1
ATOM 1924 O O . TYR E 1 44 ? 8.266 1.156 -2.212 1.00 20.41 44 TYR E O 1
ATOM 1933 N N . PRO E 1 45 ? 6.241 0.337 -1.444 1.00 21.49 45 PRO E N 1
ATOM 1934 C CA . PRO E 1 45 ? 6.610 -1.073 -1.743 1.00 20.07 45 PRO E CA 1
ATOM 1935 C C . PRO E 1 45 ? 6.610 -1.303 -3.257 1.00 26.20 45 PRO E C 1
ATOM 1936 O O . PRO E 1 45 ? 5.590 -1.152 -3.933 1.00 26.63 45 PRO E O 1
ATOM 1940 N N . TRP E 1 46 ? 7.759 -1.694 -3.784 1.00 23.94 46 TRP E N 1
ATOM 1941 C CA . TRP E 1 46 ? 7.891 -1.984 -5.208 1.00 23.20 46 TRP E CA 1
ATOM 1942 C C . TRP E 1 46 ? 7.022 -3.173 -5.575 1.00 30.93 46 TRP E C 1
ATOM 1943 O O . TRP E 1 46 ? 7.070 -4.239 -4.932 1.00 33.15 46 TRP E O 1
ATOM 1954 N N . GLY E 1 47 ? 6.228 -2.990 -6.614 1.00 28.33 47 GLY E N 1
ATOM 1955 C CA . GLY E 1 47 ? 5.393 -4.066 -7.114 1.00 31.43 47 GLY E CA 1
ATOM 1956 C C . GLY E 1 47 ? 4.214 -4.414 -6.228 1.00 40.29 47 GLY E C 1
ATOM 1957 O O . GLY E 1 47 ? 3.617 -5.468 -6.439 1.00 43.85 47 GLY E O 1
ATOM 1958 N N . ALA E 1 48 ? 3.814 -3.492 -5.312 1.00 37.43 48 ALA E N 1
ATOM 1959 C CA . ALA E 1 48 ? 2.682 -3.681 -4.389 1.00 39.75 48 ALA E CA 1
ATOM 1960 C C . ALA E 1 48 ? 1.382 -4.129 -5.101 1.00 44.52 48 ALA E C 1
ATOM 1961 O O . ALA E 1 48 ? 0.691 -5.021 -4.590 1.00 45.92 48 ALA E O 1
ATOM 1963 N N . TRP E 1 49 ? 1.065 -3.534 -6.288 1.00 42.13 49 TRP E N 1
ATOM 1964 C CA . TRP E 1 49 ? -0.142 -3.872 -7.075 1.00 44.55 49 TRP E CA 1
ATOM 1965 C C . TRP E 1 49 ? -0.206 -5.355 -7.486 1.00 56.75 49 TRP E C 1
ATOM 1966 O O . TRP E 1 49 ? -1.303 -5.838 -7.788 1.00 60.73 49 TRP E O 1
ATOM 1977 N N . ASN E 1 50 ? 0.967 -6.067 -7.491 1.00 54.82 50 ASN E N 1
ATOM 1978 C CA . ASN E 1 50 ? 1.174 -7.503 -7.786 1.00 73.31 50 ASN E CA 1
ATOM 1979 C C . ASN E 1 50 ? 0.971 -7.913 -9.250 1.00 102.32 50 ASN E C 1
ATOM 1980 O O . ASN E 1 50 ? 1.386 -9.007 -9.651 1.00 60.15 50 ASN E O 1
ATOM 1985 N N . SER F 1 2 ? -19.277 23.596 -10.373 1.00 50.69 2 SER F N 1
ATOM 1986 C CA . SER F 1 2 ? -18.313 22.612 -10.834 1.00 46.30 2 SER F CA 1
ATOM 1987 C C . SER F 1 2 ? -18.667 21.205 -10.311 1.00 42.30 2 SER F C 1
ATOM 1988 O O . SER F 1 2 ? -19.008 21.057 -9.130 1.00 43.65 2 SER F O 1
ATOM 1990 N N . GLU F 1 3 ? -18.580 20.175 -11.197 1.00 31.09 3 GLU F N 1
ATOM 1991 C CA . GLU F 1 3 ? -18.826 18.781 -10.867 1.00 27.37 3 GLU F CA 1
ATOM 1992 C C . GLU F 1 3 ? -17.730 18.418 -9.808 1.00 26.45 3 GLU F C 1
ATOM 1993 O O . GLU F 1 3 ? -16.587 18.919 -9.867 1.00 25.93 3 GLU F O 1
ATOM 1999 N N . SER F 1 4 ? -18.053 17.488 -8.898 1.00 19.01 4 SER F N 1
ATOM 2000 C CA . SER F 1 4 ? -17.047 16.931 -7.995 1.00 17.07 4 SER F CA 1
ATOM 2001 C C . SER F 1 4 ? -15.975 16.284 -8.897 1.00 16.10 4 SER F C 1
ATOM 2002 O O . SER F 1 4 ? -16.282 15.768 -9.980 1.00 16.14 4 SER F O 1
ATOM 2005 N N . LEU F 1 5 ? -14.715 16.258 -8.421 1.00 15.40 5 LEU F N 1
ATOM 2006 C CA . LEU F 1 5 ? -13.626 15.655 -9.219 1.00 16.39 5 LEU F CA 1
ATOM 2007 C C . LEU F 1 5 ? -13.936 14.216 -9.660 1.00 15.21 5 LEU F C 1
ATOM 2008 O O . LEU F 1 5 ? -13.553 13.835 -10.767 1.00 15.92 5 LEU F O 1
ATOM 2013 N N . LEU F 1 6 ? -14.596 13.438 -8.798 1.00 12.04 6 LEU F N 1
ATOM 2014 C CA . LEU F 1 6 ? -14.885 12.023 -9.015 1.00 11.84 6 LEU F CA 1
ATOM 2015 C C . LEU F 1 6 ? -16.278 11.769 -9.576 1.00 10.86 6 LEU F C 1
ATOM 2016 O O . LEU F 1 6 ? -16.690 10.641 -9.687 1.00 9.82 6 LEU F O 1
ATOM 2021 N N . TYR F 1 7 ? -16.976 12.808 -10.013 1.00 10.93 7 TYR F N 1
ATOM 2022 C CA . TYR F 1 7 ? -18.273 12.595 -10.629 1.00 10.34 7 TYR F CA 1
ATOM 2023 C C . TYR F 1 7 ? -18.202 11.581 -11.820 1.00 13.10 7 TYR F C 1
ATOM 2024 O O . TYR F 1 7 ? -18.914 10.594 -11.797 1.00 11.05 7 TYR F O 1
ATOM 2033 N N . GLY F 1 8 ? -17.307 11.811 -12.764 1.00 11.89 8 GLY F N 1
ATOM 2034 C CA . GLY F 1 8 ? -17.191 10.932 -13.946 1.00 12.78 8 GLY F CA 1
ATOM 2035 C C . GLY F 1 8 ? -16.786 9.520 -13.530 1.00 13.25 8 GLY F C 1
ATOM 2036 O O . GLY F 1 8 ? -17.293 8.520 -14.049 1.00 12.86 8 GLY F O 1
ATOM 2037 N N . TYR F 1 9 ? -15.907 9.444 -12.567 1.00 11.02 9 TYR F N 1
ATOM 2038 C CA . TYR F 1 9 ? -15.409 8.143 -12.061 1.00 11.21 9 TYR F CA 1
ATOM 2039 C C . TYR F 1 9 ? -16.610 7.340 -11.504 1.00 14.49 9 TYR F C 1
ATOM 2040 O O . TYR F 1 9 ? -16.786 6.168 -11.879 1.00 13.47 9 TYR F O 1
ATOM 2049 N N . PHE F 1 10 ? -17.429 7.962 -10.654 1.00 9.41 10 PHE F N 1
ATOM 2050 C CA . PHE F 1 10 ? -18.567 7.204 -10.102 1.00 8.75 10 PHE F CA 1
ATOM 2051 C C . PHE F 1 10 ? -19.689 6.947 -11.150 1.00 13.17 10 PHE F C 1
ATOM 2052 O O . PHE F 1 10 ? -20.290 5.834 -11.181 1.00 13.84 10 PHE F O 1
ATOM 2060 N N . LEU F 1 11 ? -19.932 7.905 -12.042 1.00 10.58 11 LEU F N 1
ATOM 2061 C CA . LEU F 1 11 ? -20.932 7.712 -13.101 1.00 12.27 11 LEU F CA 1
ATOM 2062 C C . LEU F 1 11 ? -20.489 6.511 -13.956 1.00 15.41 11 LEU F C 1
ATOM 2063 O O . LEU F 1 11 ? -21.305 5.652 -14.282 1.00 16.23 11 LEU F O 1
ATOM 2068 N N . ASP F 1 12 ? -19.189 6.451 -14.320 1.00 13.82 12 ASP F N 1
ATOM 2069 C CA . ASP F 1 12 ? -18.695 5.345 -15.127 1.00 17.29 12 ASP F CA 1
ATOM 2070 C C . ASP F 1 12 ? -18.872 3.991 -14.368 1.00 16.74 12 ASP F C 1
ATOM 2071 O O . ASP F 1 12 ? -19.252 2.990 -14.986 1.00 20.92 12 ASP F O 1
ATOM 2076 N N . SER F 1 13 ? -18.654 3.985 -13.062 1.00 14.68 13 SER F N 1
ATOM 2077 C CA . SER F 1 13 ? -18.831 2.736 -12.295 1.00 14.67 13 SER F CA 1
ATOM 2078 C C . SER F 1 13 ? -20.293 2.316 -12.223 1.00 19.77 13 SER F C 1
ATOM 2079 O O . SER F 1 13 ? -20.580 1.136 -12.156 1.00 20.60 13 SER F O 1
ATOM 2082 N N . TRP F 1 14 ? -21.206 3.279 -12.266 1.00 15.64 14 TRP F N 1
ATOM 2083 C CA . TRP F 1 14 ? -22.633 2.984 -12.264 1.00 17.07 14 TRP F CA 1
ATOM 2084 C C . TRP F 1 14 ? -22.985 2.393 -13.646 1.00 24.02 14 TRP F C 1
ATOM 2085 O O . TRP F 1 14 ? -23.577 1.325 -13.736 1.00 24.40 14 TRP F O 1
ATOM 2096 N N . LEU F 1 15 ? -22.491 3.040 -14.718 1.00 20.41 15 LEU F N 1
ATOM 2097 C CA . LEU F 1 15 ? -22.746 2.554 -16.083 1.00 22.38 15 LEU F CA 1
ATOM 2098 C C . LEU F 1 15 ? -22.128 1.187 -16.334 1.00 30.69 15 LEU F C 1
ATOM 2099 O O . LEU F 1 15 ? -22.675 0.401 -17.100 1.00 34.53 15 LEU F O 1
ATOM 2104 N N . ASP F 1 16 ? -20.965 0.903 -15.746 1.00 27.71 16 ASP F N 1
ATOM 2105 C CA . ASP F 1 16 ? -20.382 -0.419 -15.957 1.00 30.73 16 ASP F CA 1
ATOM 2106 C C . ASP F 1 16 ? -20.944 -1.536 -15.026 1.00 36.77 16 ASP F C 1
ATOM 2107 O O . ASP F 1 16 ? -20.519 -2.690 -15.112 1.00 38.34 16 ASP F O 1
ATOM 2112 N N . GLY F 1 17 ? -21.941 -1.183 -14.204 1.00 32.06 17 GLY F N 1
ATOM 2113 C CA . GLY F 1 17 ? -22.613 -2.090 -13.271 1.00 32.41 17 GLY F CA 1
ATOM 2114 C C . GLY F 1 17 ? -21.855 -2.409 -11.992 1.00 35.62 17 GLY F C 1
ATOM 2115 O O . GLY F 1 17 ? -22.319 -3.223 -11.191 1.00 36.82 17 GLY F O 1
ATOM 2116 N N . THR F 1 18 ? -20.691 -1.764 -11.762 1.00 27.69 18 THR F N 1
ATOM 2117 C CA . THR F 1 18 ? -19.849 -2.019 -10.583 1.00 27.86 18 THR F CA 1
ATOM 2118 C C . THR F 1 18 ? -20.370 -1.329 -9.341 1.00 30.81 18 THR F C 1
ATOM 2119 O O . THR F 1 18 ? -20.274 -1.890 -8.267 1.00 33.21 18 THR F O 1
ATOM 2123 N N . ALA F 1 19 ? -20.882 -0.102 -9.474 1.00 23.32 19 ALA F N 1
ATOM 2124 C CA . ALA F 1 19 ? -21.372 0.640 -8.300 1.00 19.20 19 ALA F CA 1
ATOM 2125 C C . ALA F 1 19 ? -22.803 0.294 -7.978 1.00 24.33 19 ALA F C 1
ATOM 2126 O O . ALA F 1 19 ? -23.586 0.099 -8.888 1.00 30.95 19 ALA F O 1
ATOM 2128 N N . SER F 1 20 ? -23.192 0.412 -6.733 1.00 18.00 20 SER F N 1
ATOM 2129 C CA . SER F 1 20 ? -24.534 0.202 -6.241 1.00 17.15 20 SER F CA 1
ATOM 2130 C C . SER F 1 20 ? -24.995 1.516 -5.566 1.00 19.01 20 SER F C 1
ATOM 2131 O O . SER F 1 20 ? -24.172 2.387 -5.289 1.00 16.69 20 SER F O 1
ATOM 2134 N N . GLU F 1 21 ? -26.289 1.618 -5.213 1.00 19.09 21 GLU F N 1
ATOM 2135 C CA . GLU F 1 21 ? -26.754 2.766 -4.446 1.00 18.94 21 GLU F CA 1
ATOM 2136 C C . GLU F 1 21 ? -25.990 2.842 -3.098 1.00 21.08 21 GLU F C 1
ATOM 2137 O O . GLU F 1 21 ? -25.650 3.922 -2.664 1.00 19.46 21 GLU F O 1
ATOM 2143 N N . GLU F 1 22 ? -25.739 1.691 -2.442 1.00 19.03 22 GLU F N 1
ATOM 2144 C CA . GLU F 1 22 ? -24.975 1.658 -1.173 1.00 20.25 22 GLU F CA 1
ATOM 2145 C C . GLU F 1 22 ? -23.608 2.314 -1.366 1.00 19.72 22 GLU F C 1
ATOM 2146 O O . GLU F 1 22 ? -23.190 3.122 -0.530 1.00 19.86 22 GLU F O 1
ATOM 2152 N N . LEU F 1 23 ? -22.920 2.033 -2.511 1.00 15.31 23 LEU F N 1
ATOM 2153 C CA . LEU F 1 23 ? -21.619 2.638 -2.757 1.00 14.61 23 LEU F CA 1
ATOM 2154 C C . LEU F 1 23 ? -21.767 4.158 -2.927 1.00 15.23 23 LEU F C 1
ATOM 2155 O O . LEU F 1 23 ? -20.959 4.933 -2.409 1.00 13.00 23 LEU F O 1
ATOM 2160 N N . LEU F 1 24 ? -22.777 4.597 -3.700 1.00 13.27 24 LEU F N 1
ATOM 2161 C CA . LEU F 1 24 ? -22.967 6.045 -3.889 1.00 11.56 24 LEU F CA 1
ATOM 2162 C C . LEU F 1 24 ? -23.240 6.730 -2.537 1.00 13.77 24 LEU F C 1
ATOM 2163 O O . LEU F 1 24 ? -22.731 7.841 -2.279 1.00 14.02 24 LEU F O 1
ATOM 2168 N N . ARG F 1 25 ? -23.960 6.044 -1.629 1.00 12.61 25 ARG F N 1
ATOM 2169 C CA . ARG F 1 25 ? -24.277 6.631 -0.288 1.00 12.08 25 ARG F CA 1
ATOM 2170 C C . ARG F 1 25 ? -22.938 6.858 0.466 1.00 14.41 25 ARG F C 1
ATOM 2171 O O . ARG F 1 25 ? -22.717 7.904 1.082 1.00 14.81 25 ARG F O 1
ATOM 2179 N N . VAL F 1 26 ? -22.039 5.860 0.366 1.00 11.50 26 VAL F N 1
ATOM 2180 C CA . VAL F 1 26 ? -20.709 5.976 0.994 1.00 12.05 26 VAL F CA 1
ATOM 2181 C C . VAL F 1 26 ? -19.934 7.177 0.373 1.00 13.41 26 VAL F C 1
ATOM 2182 O O . VAL F 1 26 ? -19.327 7.973 1.115 1.00 13.59 26 VAL F O 1
ATOM 2186 N N . ALA F 1 27 ? -19.991 7.331 -0.971 1.00 10.40 27 ALA F N 1
ATOM 2187 C CA . ALA F 1 27 ? -19.260 8.446 -1.600 1.00 11.03 27 ALA F CA 1
ATOM 2188 C C . ALA F 1 27 ? -19.825 9.808 -1.173 1.00 11.99 27 ALA F C 1
ATOM 2189 O O . ALA F 1 27 ? -19.045 10.738 -0.939 1.00 13.91 27 ALA F O 1
ATOM 2191 N N . VAL F 1 28 ? -21.158 9.926 -1.047 1.00 10.77 28 VAL F N 1
ATOM 2192 C CA . VAL F 1 28 ? -21.752 11.192 -0.565 1.00 11.08 28 VAL F CA 1
ATOM 2193 C C . VAL F 1 28 ? -21.273 11.420 0.889 1.00 14.01 28 VAL F C 1
ATOM 2194 O O . VAL F 1 28 ? -20.921 12.536 1.245 1.00 15.41 28 VAL F O 1
ATOM 2198 N N . ASN F 1 29 ? -21.339 10.382 1.742 1.00 11.11 29 ASN F N 1
ATOM 2199 C CA . ASN F 1 29 ? -20.919 10.535 3.143 1.00 12.45 29 ASN F CA 1
ATOM 2200 C C . ASN F 1 29 ? -19.450 10.959 3.241 1.00 19.25 29 ASN F C 1
ATOM 2201 O O . ASN F 1 29 ? -19.111 11.732 4.134 1.00 22.23 29 ASN F O 1
ATOM 2206 N N . ALA F 1 30 ? -18.601 10.441 2.325 1.00 15.52 30 ALA F N 1
ATOM 2207 C CA . ALA F 1 30 ? -17.171 10.793 2.276 1.00 16.42 30 ALA F CA 1
ATOM 2208 C C . ALA F 1 30 ? -16.892 12.197 1.730 1.00 19.17 30 ALA F C 1
ATOM 2209 O O . ALA F 1 30 ? -15.747 12.675 1.826 1.00 19.50 30 ALA F O 1
ATOM 2211 N N . GLY F 1 31 ? -17.900 12.850 1.147 1.00 14.19 31 GLY F N 1
ATOM 2212 C CA . GLY F 1 31 ? -17.778 14.156 0.495 1.00 15.02 31 GLY F CA 1
ATOM 2213 C C . GLY F 1 31 ? -17.109 14.028 -0.855 1.00 16.64 31 GLY F C 1
ATOM 2214 O O . GLY F 1 31 ? -16.488 14.982 -1.333 1.00 20.77 31 GLY F O 1
ATOM 2215 N N . ASP F 1 32 ? -17.219 12.832 -1.494 1.00 11.29 32 ASP F N 1
ATOM 2216 C CA . ASP F 1 32 ? -16.655 12.634 -2.829 1.00 9.55 32 ASP F CA 1
ATOM 2217 C C . ASP F 1 32 ? -17.675 12.936 -3.910 1.00 10.50 32 ASP F C 1
ATOM 2218 O O . ASP F 1 32 ? -17.352 13.031 -5.088 1.00 10.90 32 ASP F O 1
ATOM 2223 N N . LEU F 1 33 ? -18.942 12.966 -3.510 1.00 9.78 33 LEU F N 1
ATOM 2224 C CA . LEU F 1 33 ? -20.034 13.209 -4.433 1.00 9.95 33 LEU F CA 1
ATOM 2225 C C . LEU F 1 33 ? -20.990 14.043 -3.580 1.00 12.33 33 LEU F C 1
ATOM 2226 O O . LEU F 1 33 ? -21.080 13.867 -2.369 1.00 12.74 33 LEU F O 1
ATOM 2231 N N . THR F 1 34 ? -21.763 14.898 -4.250 1.00 13.16 34 THR F N 1
ATOM 2232 C CA . THR F 1 34 ? -22.850 15.589 -3.546 1.00 14.60 34 THR F CA 1
ATOM 2233 C C . THR F 1 34 ? -24.062 14.670 -3.666 1.00 17.12 34 THR F C 1
ATOM 2234 O O . THR F 1 34 ? -24.128 13.790 -4.557 1.00 15.20 34 THR F O 1
ATOM 2238 N N . GLN F 1 35 ? -25.061 14.882 -2.788 1.00 16.36 35 GLN F N 1
ATOM 2239 C CA . GLN F 1 35 ? -26.287 14.119 -2.894 1.00 18.09 35 GLN F CA 1
ATOM 2240 C C . GLN F 1 35 ? -26.936 14.318 -4.288 1.00 18.37 35 GLN F C 1
ATOM 2241 O O . GLN F 1 35 ? -27.426 13.368 -4.896 1.00 21.87 35 GLN F O 1
ATOM 2247 N N . GLU F 1 36 ? -26.917 15.549 -4.790 1.00 18.20 36 GLU F N 1
ATOM 2248 C CA . GLU F 1 36 ? -27.484 15.895 -6.106 1.00 20.93 36 GLU F CA 1
ATOM 2249 C C . GLU F 1 36 ? -26.777 15.018 -7.185 1.00 20.07 36 GLU F C 1
ATOM 2250 O O . GLU F 1 36 ? -27.435 14.521 -8.102 1.00 21.46 36 GLU F O 1
ATOM 2256 N N . GLU F 1 37 ? -25.452 14.918 -7.091 1.00 17.00 37 GLU F N 1
ATOM 2257 C CA . GLU F 1 37 ? -24.700 14.107 -8.042 1.00 16.13 37 GLU F CA 1
ATOM 2258 C C . GLU F 1 37 ? -25.077 12.639 -7.949 1.00 18.15 37 GLU F C 1
ATOM 2259 O O . GLU F 1 37 ? -25.214 11.991 -8.993 1.00 19.32 37 GLU F O 1
ATOM 2265 N N . ALA F 1 38 ? -25.231 12.105 -6.727 1.00 16.78 38 ALA F N 1
ATOM 2266 C CA . ALA F 1 38 ? -25.635 10.696 -6.603 1.00 17.22 38 ALA F CA 1
ATOM 2267 C C . ALA F 1 38 ? -27.019 10.502 -7.249 1.00 20.92 38 ALA F C 1
ATOM 2268 O O . ALA F 1 38 ? -27.256 9.511 -7.915 1.00 23.37 38 ALA F O 1
ATOM 2270 N N . ASP F 1 39 ? -27.962 11.456 -7.028 1.00 19.17 39 ASP F N 1
ATOM 2271 C CA . ASP F 1 39 ? -29.319 11.407 -7.574 1.00 21.46 39 ASP F CA 1
ATOM 2272 C C . ASP F 1 39 ? -29.234 11.429 -9.120 1.00 25.51 39 ASP F C 1
ATOM 2273 O O . ASP F 1 39 ? -29.988 10.700 -9.774 1.00 26.54 39 ASP F O 1
ATOM 2278 N N . LYS F 1 40 ? -28.323 12.264 -9.676 1.00 22.42 40 LYS F N 1
ATOM 2279 C CA . LYS F 1 40 ? -28.143 12.346 -11.137 1.00 22.12 40 LYS F CA 1
ATOM 2280 C C . LYS F 1 40 ? -27.641 11.002 -11.651 1.00 22.34 40 LYS F C 1
ATOM 2281 O O . LYS F 1 40 ? -28.203 10.445 -12.598 1.00 21.88 40 LYS F O 1
ATOM 2287 N N . ILE F 1 41 ? -26.578 10.483 -11.021 1.00 18.57 41 ILE F N 1
ATOM 2288 C CA . ILE F 1 41 ? -26.019 9.210 -11.440 1.00 17.10 41 ILE F CA 1
ATOM 2289 C C . ILE F 1 41 ? -27.091 8.091 -11.462 1.00 19.81 41 ILE F C 1
ATOM 2290 O O . ILE F 1 41 ? -27.123 7.364 -12.428 1.00 22.67 41 ILE F O 1
ATOM 2295 N N . MET F 1 42 ? -27.935 7.976 -10.397 1.00 20.45 42 MET F N 1
ATOM 2296 C CA . MET F 1 42 ? -28.923 6.917 -10.299 1.00 23.28 42 MET F CA 1
ATOM 2297 C C . MET F 1 42 ? -30.043 7.040 -11.362 1.00 29.34 42 MET F C 1
ATOM 2298 O O . MET F 1 42 ? -30.855 6.114 -11.547 1.00 31.65 42 MET F O 1
ATOM 2303 N N . SER F 1 43 ? -30.072 8.170 -12.058 1.00 28.37 43 SER F N 1
ATOM 2304 C CA A SER F 1 43 ? -31.008 8.441 -13.163 0.51 31.89 43 SER F CA 1
ATOM 2305 C CA B SER F 1 43 ? -31.068 8.312 -13.103 0.49 31.88 43 SER F CA 1
ATOM 2306 C C . SER F 1 43 ? -30.612 7.661 -14.419 1.00 34.53 43 SER F C 1
ATOM 2307 O O . SER F 1 43 ? -31.440 7.401 -15.301 1.00 36.02 43 SER F O 1
ATOM 2312 N N . TYR F 1 44 ? -29.319 7.319 -14.523 1.00 28.31 44 TYR F N 1
ATOM 2313 C CA . TYR F 1 44 ? -28.764 6.595 -15.666 1.00 30.29 44 TYR F CA 1
ATOM 2314 C C . TYR F 1 44 ? -29.022 5.084 -15.519 1.00 38.18 44 TYR F C 1
ATOM 2315 O O . TYR F 1 44 ? -29.160 4.612 -14.387 1.00 34.70 44 TYR F O 1
ATOM 2324 N N . PRO F 1 45 ? -28.949 4.321 -16.653 1.00 42.98 45 PRO F N 1
ATOM 2325 C CA . PRO F 1 45 ? -29.206 2.882 -16.583 1.00 45.85 45 PRO F CA 1
ATOM 2326 C C . PRO F 1 45 ? -28.050 2.140 -15.979 1.00 44.82 45 PRO F C 1
ATOM 2327 O O . PRO F 1 45 ? -26.960 2.151 -16.533 1.00 42.83 45 PRO F O 1
ATOM 2331 N N . TRP F 1 46 ? -28.277 1.516 -14.832 1.00 41.76 46 TRP F N 1
ATOM 2332 C CA . TRP F 1 46 ? -27.269 0.751 -14.156 1.00 38.71 46 TRP F CA 1
ATOM 2333 C C . TRP F 1 46 ? -26.802 -0.403 -15.068 1.00 43.18 46 TRP F C 1
ATOM 2334 O O . TRP F 1 46 ? -27.628 -1.156 -15.623 1.00 45.24 46 TRP F O 1
ATOM 2345 N N . GLY F 1 47 ? -25.489 -0.504 -15.238 1.00 38.89 47 GLY F N 1
ATOM 2346 C CA . GLY F 1 47 ? -24.880 -1.565 -16.018 1.00 41.06 47 GLY F CA 1
ATOM 2347 C C . GLY F 1 47 ? -25.087 -1.451 -17.518 1.00 48.90 47 GLY F C 1
ATOM 2348 O O . GLY F 1 47 ? -24.897 -2.444 -18.224 1.00 51.47 47 GLY F O 1
ATOM 2349 N N . ALA F 1 48 ? -25.427 -0.233 -18.019 1.00 46.16 48 ALA F N 1
ATOM 2350 C CA . ALA F 1 48 ? -25.643 0.048 -19.448 1.00 50.65 48 ALA F CA 1
ATOM 2351 C C . ALA F 1 48 ? -24.492 -0.442 -20.360 1.00 57.43 48 ALA F C 1
ATOM 2352 O O . ALA F 1 48 ? -24.753 -1.019 -21.426 1.00 61.34 48 ALA F O 1
ATOM 2354 N N . TRP F 1 49 ? -23.228 -0.209 -19.946 1.00 51.48 49 TRP F N 1
ATOM 2355 C CA . TRP F 1 49 ? -22.039 -0.614 -20.708 1.00 68.38 49 TRP F CA 1
ATOM 2356 C C . TRP F 1 49 ? -21.951 -2.135 -20.902 1.00 122.57 49 TRP F C 1
ATOM 2357 O O . TRP F 1 49 ? -21.121 -2.615 -21.671 1.00 95.48 49 TRP F O 1
#

B-factor: mean 23.21, std 12.83, range [6.88, 122.57]

Nearest PDB structures (foldseek):
  2xf7-assembly1_B  TM=1.021E+00  e=7.450E-09  Bacillus phage SPP1
  2xf5-assembly1_A  TM=1.008E+00  e=5.335E-08  Bacillus phage SPP1
  2xf6-assembly1_A  TM=9.940E-01  e=1.052E-07  Bacillus phage SPP1
  2xf7-assembly1_B  TM=1.005E+00  e=6.200E-08  Bacillus phage SPP1
  2xf6-assembly1_A  TM=1.014E+00  e=9.857E-08  Bacillus phage SPP1

Solvent-accessible surface area: 13923 Å² total; per-residue (Å²): 130,26,142,17,2,22,59,0,0,46,6,17,0,57,26,58,0,50,85,122,2,0,118,30,0,31,136,24,60,1,4,71,84,126,12,0,75,43,0,45,70,5,62,151,32,46,26,182,159,77,25,144,15,4,19,58,0,0,54,4,24,0,47,24,56,2,48,101,125,9,1,151,38,0,31,125,24,59,2,4,75,99,114,17,2,77,66,0,57,67,5,59,145,16,52,41,155,122,30,149,22,0,18,63,0,0,49,6,22,0,48,22,63,0,54,78,122,9,1,152,36,0,36,135,18,58,7,3,67,86,125,14,2,74,58,0,57,62,5,64,148,15,34,42,142,136,26,143,21,3,19,61,0,0,47,5,23,0,53,23,58,1,54,83,136,7,0,104,31,0,37,127,18,59,8,4,71,70,119,15,0,74,70,0,47,65,5,59,149,15,34,51,163,101,30,153,22,0,19,62,0,0,50,5,24,0,61,24,66,1,55,83,126,6,0,109,30,0,34,132,8,59,11,4,73,78,126,14,0,73,44,0,45,71,5,63,148,16,29,48,178,154,50,32,139,22,0,17,60,0,0,47,4,24,0,72,22,59,0,54,114,99,6,1,124,11,0,32,104,6,59,7,4,72,99,118,11,2,76,42,0,58,75,5,50,151,33,44,77

Radius of gyration: 20.55 Å; Cα contacts (8 Å, |Δi|>4): 376; chains: 6; bounding box: 50×31×50 Å